Protein AF-A0A382ZEB1-F1 (afdb_monomer)

Organism: NCBI:txid408172

pLDDT: mean 86.03, std 14.83, range [40.69, 98.81]

Radius of gyration: 24.91 Å; Cα contacts (8 Å, |Δi|>4): 292; chains: 1; bounding box: 54×35×82 Å

Nearest PDB structures (foldseek):
  3fcy-assembly1_A  TM=6.065E-01  e=9.336E-04  Thermoanaerobacterium saccharolyticum JW/SL-YS485
  4mj3-assembly1_A  TM=5.831E-01  e=1.189E-03  Mycolicibacterium rhodesiae JS60
  5esr-assembly1_A-2  TM=5.574E-01  e=2.455E-03  Caulobacter vibrioides CB15
  6eic-assembly2_A  TM=8.630E-01  e=8.681E-02  Mycobacterium tuberculosis H37Rv
  7p0y-assembly1_A  TM=8.688E-01  e=1.247E-01  Mycobacterium tuberculosis H37Rv

Solvent-accessible surface area (backbone atoms only — not comparable to full-atom values): 13088 Å² total; per-residue (Å²): 113,72,67,76,52,50,53,59,51,50,54,51,49,52,51,51,55,50,52,49,52,52,48,21,70,74,69,60,37,88,67,29,63,68,52,48,53,55,46,30,59,74,70,66,68,57,80,75,84,61,86,54,73,74,79,72,61,90,48,62,65,74,72,69,62,72,89,51,73,67,49,50,56,54,52,48,50,52,51,42,30,61,38,66,67,36,99,47,68,74,66,54,74,75,68,68,68,80,59,48,74,46,74,65,53,89,58,81,92,54,70,82,55,59,48,63,64,43,31,31,38,36,40,31,71,47,79,78,71,34,31,41,47,30,39,38,40,34,28,66,56,68,71,85,43,80,45,82,45,76,34,62,90,93,32,46,43,72,81,46,40,70,62,54,44,58,42,21,70,67,15,24,29,35,39,38,27,43,45,56,42,32,54,80,21,48,60,37,70,37,80,32,89,98,72,44,78,41,73,44,74,49,66,80,58,36,70,67,63,51,48,104,80,39,43,51,67,32,68,75,53,56,80,80,107

Secondary structure (DSSP, 8-state):
-HHHHHHHHHHHHHHHHHHHHHHHHHH--TTHHHHHHHHHHHHT--------GGGG---HHHHH---SHHHHHHHHHHHHHHHH-SS-HHHHHTTSPPPEEE-S---GGGTT-TTEEEEEEEEEE-GGG-EEEEEEEEESS--S-EEEEEE-TTS-GGGGHHHHHHHHTTT-EEEEEE-TTSTTS---EEEETTTEEEE--SGGGGGGG-BTTB-TTHHHHGGG-

Structure (mmCIF, N/CA/C/O backbone):
data_AF-A0A382ZEB1-F1
#
_entry.id   AF-A0A382ZEB1-F1
#
loop_
_atom_site.group_PDB
_atom_site.id
_atom_site.type_symbol
_atom_site.label_atom_id
_atom_site.label_alt_id
_atom_site.label_comp_id
_atom_site.label_asym_id
_atom_site.label_entity_id
_atom_site.label_seq_id
_atom_site.pdbx_PDB_ins_code
_atom_site.Cartn_x
_atom_site.Cartn_y
_atom_site.Cartn_z
_atom_site.occupancy
_atom_site.B_iso_or_equiv
_atom_site.auth_seq_id
_atom_site.auth_comp_id
_atom_site.auth_asym_id
_atom_site.auth_atom_id
_atom_site.pdbx_PDB_model_num
ATOM 1 N N . VAL A 1 1 ? -4.582 -9.296 -60.865 1.00 56.78 1 VAL A N 1
ATOM 2 C CA . VAL A 1 1 ? -3.114 -9.428 -61.065 1.00 56.78 1 VAL A CA 1
ATOM 3 C C . VAL A 1 1 ? -2.323 -8.882 -59.876 1.00 56.78 1 VAL A C 1
ATOM 5 O O . VAL A 1 1 ? -1.495 -9.613 -59.356 1.00 56.78 1 VAL A O 1
ATOM 8 N N . ARG A 1 2 ? -2.646 -7.684 -59.360 1.00 57.25 2 ARG A N 1
ATOM 9 C CA . ARG A 1 2 ? -1.972 -7.040 -58.212 1.00 57.25 2 ARG A CA 1
ATOM 10 C C . ARG A 1 2 ? -1.806 -7.939 -56.963 1.00 57.25 2 ARG A C 1
ATOM 12 O O . ARG A 1 2 ? -0.691 -8.105 -56.491 1.00 57.25 2 ARG A O 1
ATOM 19 N N . ASN A 1 3 ? -2.852 -8.645 -56.516 1.00 60.66 3 ASN A N 1
ATOM 20 C CA . ASN A 1 3 ? -2.759 -9.537 -55.340 1.00 60.66 3 ASN A CA 1
ATOM 21 C C . ASN A 1 3 ? -1.970 -10.842 -55.576 1.00 60.66 3 ASN A C 1
ATOM 23 O O . ASN A 1 3 ? -1.493 -11.432 -54.614 1.00 60.66 3 ASN A O 1
ATOM 27 N N . ARG A 1 4 ? -1.800 -11.295 -56.832 1.00 64.12 4 ARG A N 1
ATOM 28 C CA . ARG A 1 4 ? -1.041 -12.528 -57.139 1.00 64.12 4 ARG A CA 1
ATOM 29 C C . ARG A 1 4 ? 0.474 -12.351 -56.988 1.00 64.12 4 ARG A C 1
ATOM 31 O O . ARG A 1 4 ? 1.170 -13.347 -56.877 1.00 64.12 4 ARG A O 1
ATOM 38 N N . VAL A 1 5 ? 0.962 -11.108 -56.977 1.00 71.94 5 VAL A N 1
ATOM 39 C CA . VAL A 1 5 ? 2.386 -10.773 -56.796 1.00 71.94 5 VAL A CA 1
ATOM 40 C C . VAL A 1 5 ? 2.646 -10.217 -55.394 1.00 71.94 5 VAL A C 1
ATOM 42 O O . VAL A 1 5 ? 3.645 -10.576 -54.781 1.00 71.94 5 VAL A O 1
ATOM 45 N N . LEU A 1 6 ? 1.712 -9.423 -54.851 1.00 76.81 6 LEU A N 1
ATOM 46 C CA . LEU A 1 6 ? 1.852 -8.803 -53.529 1.00 76.81 6 LEU A CA 1
ATOM 47 C C . LEU A 1 6 ? 1.915 -9.812 -52.374 1.00 76.81 6 LEU A C 1
ATOM 49 O O . LEU A 1 6 ? 2.698 -9.632 -51.444 1.00 76.81 6 LEU A O 1
ATOM 53 N N . ILE A 1 7 ? 1.106 -10.876 -52.428 1.00 81.50 7 ILE A N 1
ATOM 54 C CA . ILE A 1 7 ? 1.072 -11.889 -51.365 1.00 81.50 7 ILE A CA 1
ATOM 55 C C . ILE A 1 7 ? 2.404 -12.665 -51.305 1.00 81.50 7 ILE A C 1
ATOM 57 O O . ILE A 1 7 ? 3.007 -12.697 -50.234 1.00 81.50 7 ILE A O 1
ATOM 61 N N . PRO A 1 8 ? 2.939 -13.209 -52.420 1.00 85.75 8 PRO A N 1
ATOM 62 C CA . PRO A 1 8 ? 4.266 -13.828 -52.421 1.00 85.75 8 PRO A CA 1
ATOM 63 C C . PRO A 1 8 ? 5.389 -12.889 -51.970 1.00 85.75 8 PRO A C 1
ATOM 65 O O . PRO A 1 8 ? 6.261 -13.312 -51.216 1.00 85.75 8 PRO A O 1
ATOM 68 N N . SER A 1 9 ? 5.367 -11.616 -52.386 1.00 87.62 9 SER A N 1
ATOM 69 C CA . SER A 1 9 ? 6.395 -10.654 -51.972 1.00 87.62 9 SER A CA 1
ATOM 70 C C . SER A 1 9 ? 6.347 -10.343 -50.476 1.00 87.62 9 SER A C 1
ATOM 72 O O . SER A 1 9 ? 7.395 -10.191 -49.856 1.00 87.62 9 SER A O 1
ATOM 74 N N . LEU A 1 10 ? 5.151 -10.295 -49.878 1.00 90.88 10 LEU A N 1
ATOM 75 C CA . LEU A 1 10 ? 4.997 -10.095 -48.437 1.00 90.88 10 LEU A CA 1
ATOM 76 C C . LEU A 1 10 ? 5.510 -11.310 -47.653 1.00 90.88 10 LEU A C 1
ATOM 78 O O . LEU A 1 10 ? 6.224 -11.144 -46.669 1.00 90.88 10 LEU A O 1
ATOM 82 N N . ILE A 1 11 ? 5.204 -12.524 -48.120 1.00 91.19 11 ILE A N 1
ATOM 83 C CA . ILE A 1 11 ? 5.706 -13.767 -47.515 1.00 91.19 11 ILE A CA 1
ATOM 84 C C . ILE A 1 11 ? 7.238 -13.816 -47.582 1.00 91.19 11 ILE A C 1
ATOM 86 O O . ILE A 1 11 ? 7.885 -14.130 -46.586 1.00 91.19 11 ILE A O 1
ATOM 90 N N . ALA A 1 12 ? 7.825 -13.458 -48.728 1.00 93.94 12 ALA A N 1
ATOM 91 C CA . ALA A 1 12 ? 9.276 -13.395 -48.884 1.00 93.94 12 ALA A CA 1
ATOM 92 C C . ALA A 1 12 ? 9.912 -12.356 -47.946 1.00 93.94 12 ALA A C 1
ATOM 94 O O . ALA A 1 12 ? 10.931 -12.642 -47.322 1.00 93.94 12 ALA A O 1
ATOM 95 N N . LEU A 1 13 ? 9.294 -11.180 -47.789 1.00 94.56 13 LEU A N 1
ATOM 96 C CA . LEU A 1 13 ? 9.764 -10.150 -46.862 1.00 94.56 13 LEU A CA 1
ATOM 97 C C . LEU A 1 13 ? 9.738 -10.638 -45.407 1.00 94.56 13 LEU A C 1
ATOM 99 O O . LEU A 1 13 ? 10.726 -10.473 -44.697 1.00 94.56 13 LEU A O 1
ATOM 103 N N . ILE A 1 14 ? 8.648 -11.283 -44.978 1.00 94.44 14 ILE A N 1
ATOM 104 C CA . ILE A 1 14 ? 8.535 -11.862 -43.630 1.00 94.44 14 ILE A CA 1
ATOM 105 C C . ILE A 1 14 ? 9.624 -12.918 -43.409 1.00 94.44 14 ILE A C 1
ATOM 107 O O . ILE A 1 14 ? 10.273 -12.910 -42.366 1.00 94.44 14 ILE A O 1
ATOM 111 N N . ALA A 1 15 ? 9.873 -13.787 -44.395 1.00 95.25 15 ALA A N 1
ATOM 112 C CA . ALA A 1 15 ? 10.924 -14.798 -44.307 1.00 95.25 15 ALA A CA 1
ATOM 113 C C . ALA A 1 15 ? 12.322 -14.169 -44.171 1.00 95.25 15 ALA A C 1
ATOM 115 O O . ALA A 1 15 ? 13.117 -14.624 -43.352 1.00 95.25 15 ALA A O 1
ATOM 116 N N . ILE A 1 16 ? 12.610 -13.099 -44.919 1.00 95.44 16 ILE A N 1
ATOM 117 C CA . ILE A 1 16 ? 13.884 -12.370 -44.829 1.00 95.44 16 ILE A CA 1
ATOM 118 C C . ILE A 1 16 ? 14.050 -11.736 -43.445 1.00 95.44 16 ILE A C 1
ATOM 120 O O . ILE A 1 16 ? 15.100 -11.902 -42.830 1.00 95.44 16 ILE A O 1
ATOM 124 N N . VAL A 1 17 ? 13.021 -11.052 -42.934 1.00 94.38 17 VAL A N 1
ATOM 125 C CA . VAL A 1 17 ? 13.053 -10.433 -41.597 1.00 94.38 17 VAL A CA 1
ATOM 126 C C . VAL A 1 17 ? 13.234 -11.493 -40.507 1.00 94.38 17 VAL A C 1
ATOM 128 O O . VAL A 1 17 ? 14.032 -11.299 -39.594 1.00 94.38 17 VAL A O 1
ATOM 131 N N . PHE A 1 18 ? 12.556 -12.637 -40.624 1.00 95.06 18 PHE A N 1
ATOM 132 C CA . PHE A 1 18 ? 12.684 -13.747 -39.679 1.00 95.06 18 PHE A CA 1
ATOM 133 C C . PHE A 1 18 ? 14.095 -14.354 -39.679 1.00 95.06 18 PHE A C 1
ATOM 135 O O . PHE A 1 18 ? 14.698 -14.516 -38.618 1.00 95.06 18 PHE A O 1
ATOM 142 N N . ILE A 1 19 ? 14.653 -14.643 -40.861 1.00 95.56 19 ILE A N 1
ATOM 143 C CA . ILE A 1 19 ? 16.025 -15.157 -40.996 1.00 95.56 19 ILE A CA 1
ATOM 144 C C . ILE A 1 19 ? 17.027 -14.135 -40.453 1.00 95.56 19 ILE A C 1
ATOM 146 O O . ILE A 1 19 ? 17.951 -14.508 -39.734 1.00 95.56 19 ILE A O 1
ATOM 150 N N . TYR A 1 20 ? 16.832 -12.849 -40.747 1.00 93.69 20 TYR A N 1
ATOM 151 C CA . TYR A 1 20 ? 17.673 -11.787 -40.209 1.00 93.69 20 TYR A CA 1
ATOM 152 C C . TYR A 1 20 ? 17.613 -11.738 -38.677 1.00 93.69 20 TYR A C 1
ATOM 154 O O . TYR A 1 20 ? 18.660 -11.685 -38.040 1.00 93.69 20 TYR A O 1
ATOM 162 N N . GLY A 1 21 ? 16.426 -11.865 -38.076 1.00 91.94 21 GLY A N 1
ATOM 163 C CA . GLY A 1 21 ? 16.267 -11.967 -36.622 1.00 91.94 21 GLY A CA 1
ATOM 164 C C . GLY A 1 21 ? 17.023 -13.154 -36.009 1.00 91.94 21 GLY A C 1
ATOM 165 O O . GLY A 1 21 ? 17.704 -12.990 -34.997 1.00 91.94 21 GLY A O 1
ATOM 166 N N . LEU A 1 22 ? 16.984 -14.330 -36.651 1.00 92.44 22 LEU A N 1
ATOM 167 C CA . LEU A 1 22 ? 17.771 -15.496 -36.223 1.00 92.44 22 LEU A CA 1
ATOM 168 C C . LEU A 1 22 ? 19.280 -15.228 -36.292 1.00 92.44 22 LEU A C 1
ATOM 170 O O . LEU A 1 22 ? 20.006 -15.553 -35.353 1.00 92.44 22 LEU A O 1
ATOM 174 N N . LEU A 1 23 ? 19.757 -14.617 -37.380 1.00 94.38 23 LEU A N 1
ATOM 175 C CA . LEU A 1 23 ? 21.171 -14.269 -37.540 1.00 94.38 23 LEU A CA 1
ATOM 176 C C . LEU A 1 23 ? 21.625 -13.240 -36.496 1.00 94.38 23 LEU A C 1
ATOM 178 O O . LEU A 1 23 ? 22.699 -13.401 -35.922 1.00 94.38 23 LEU A O 1
ATOM 182 N N . VAL A 1 24 ? 20.801 -12.226 -36.213 1.00 93.19 24 VAL A N 1
ATOM 183 C CA . VAL A 1 24 ? 21.038 -11.237 -35.149 1.00 93.19 24 VAL A CA 1
ATOM 184 C C . VAL A 1 24 ? 21.210 -11.930 -33.797 1.00 93.19 24 VAL A C 1
ATOM 186 O O . VAL A 1 24 ? 22.189 -11.657 -33.108 1.00 93.19 24 VAL A O 1
ATOM 189 N N . GLY A 1 25 ? 20.326 -12.871 -33.447 1.00 88.50 25 GLY A N 1
ATOM 190 C CA . GLY A 1 25 ? 20.411 -13.624 -32.191 1.00 88.50 25 GLY A CA 1
ATOM 191 C C . GLY A 1 25 ? 21.635 -14.543 -32.088 1.00 88.50 25 GLY A C 1
ATOM 192 O O . GLY A 1 25 ? 22.279 -14.588 -31.044 1.00 88.50 25 GLY A O 1
ATOM 193 N N . VAL A 1 26 ? 21.984 -15.258 -33.165 1.00 92.88 26 VAL A N 1
ATOM 194 C CA . VAL A 1 26 ? 23.107 -16.219 -33.175 1.00 92.88 26 VAL A CA 1
ATOM 195 C C . VAL A 1 26 ? 24.464 -15.518 -33.202 1.00 92.88 26 VAL A C 1
ATOM 197 O O . VAL A 1 26 ? 25.373 -15.902 -32.468 1.00 92.88 26 VAL A O 1
ATOM 200 N N . TYR A 1 27 ? 24.617 -14.506 -34.056 1.00 94.06 27 TYR A N 1
ATOM 201 C CA . TYR A 1 27 ? 25.907 -13.855 -34.304 1.00 94.06 27 TYR A CA 1
ATOM 202 C C . TYR A 1 27 ? 26.112 -12.569 -33.506 1.00 94.06 27 TYR A C 1
ATOM 204 O O . TYR A 1 27 ? 27.176 -11.963 -33.616 1.00 94.06 27 TYR A O 1
ATOM 212 N N . LYS A 1 28 ? 25.116 -12.145 -32.721 1.00 90.88 28 LYS A N 1
ATOM 213 C CA . LYS A 1 28 ? 25.158 -10.913 -31.922 1.00 90.88 28 LYS A CA 1
ATOM 214 C C . LYS A 1 28 ? 25.507 -9.661 -32.741 1.00 90.88 28 LYS A C 1
ATOM 216 O O . LYS A 1 28 ? 26.205 -8.763 -32.282 1.00 90.88 28 LYS A O 1
ATOM 221 N N . ILE A 1 29 ? 25.035 -9.606 -33.985 1.00 90.31 29 ILE A N 1
ATOM 222 C CA . ILE A 1 29 ? 25.239 -8.473 -34.902 1.00 90.31 29 ILE A CA 1
ATOM 223 C C . ILE A 1 29 ? 24.165 -7.400 -34.685 1.00 90.31 29 ILE A C 1
ATOM 225 O O . ILE A 1 29 ? 23.107 -7.701 -34.143 1.00 90.31 29 ILE A O 1
ATOM 229 N N . PHE A 1 30 ? 24.402 -6.149 -35.103 1.00 87.56 30 PHE A N 1
ATOM 230 C CA . PHE A 1 30 ? 23.415 -5.064 -34.956 1.00 87.56 30 PHE A CA 1
ATOM 231 C C . PHE A 1 30 ? 22.021 -5.497 -35.461 1.00 87.56 30 PHE A C 1
ATOM 233 O O . PHE A 1 30 ? 21.954 -6.046 -36.564 1.00 87.56 30 PHE A O 1
ATOM 240 N N . PRO A 1 31 ? 20.924 -5.242 -34.716 1.00 87.75 31 PRO A N 1
ATOM 241 C CA . PRO A 1 31 ? 20.828 -4.494 -33.454 1.00 87.75 31 PRO A CA 1
ATOM 242 C C . PRO A 1 31 ? 20.792 -5.384 -32.187 1.00 87.75 31 PRO A C 1
ATOM 244 O O . PRO A 1 31 ? 20.051 -5.081 -31.258 1.00 87.75 31 PRO A O 1
ATOM 247 N N . TYR A 1 32 ? 21.563 -6.479 -32.119 1.00 88.81 32 TYR A N 1
ATOM 248 C CA . TYR A 1 32 ? 21.566 -7.389 -30.959 1.00 88.81 32 TYR A CA 1
ATOM 249 C C . TYR A 1 32 ? 21.825 -6.670 -29.632 1.00 88.81 32 TYR A C 1
ATOM 251 O O . TYR A 1 32 ? 21.028 -6.810 -28.718 1.00 88.81 32 TYR A O 1
ATOM 259 N N . GLU A 1 33 ? 22.900 -5.883 -29.536 1.00 81.38 33 GLU A N 1
ATOM 260 C CA . GLU A 1 33 ? 23.283 -5.181 -28.299 1.00 81.38 33 GLU A CA 1
ATOM 261 C C . GLU A 1 33 ? 22.158 -4.303 -27.718 1.00 81.38 33 GLU A C 1
ATOM 263 O O . GLU A 1 33 ? 21.761 -4.544 -26.579 1.00 81.38 33 GLU A O 1
ATOM 268 N N . PRO A 1 34 ? 21.563 -3.344 -28.461 1.00 78.44 34 PRO A N 1
ATOM 269 C CA . PRO A 1 34 ? 20.462 -2.549 -27.918 1.00 78.44 34 PRO A CA 1
ATOM 270 C C . PRO A 1 34 ? 19.228 -3.394 -27.567 1.00 78.44 34 PRO A C 1
ATOM 272 O O . PRO A 1 34 ? 18.592 -3.124 -26.554 1.00 78.44 34 PRO A O 1
ATOM 275 N N . LEU A 1 35 ? 18.908 -4.445 -28.337 1.00 82.00 35 LEU A N 1
ATOM 276 C CA . LEU A 1 35 ? 17.789 -5.343 -28.015 1.00 82.00 35 LEU A CA 1
ATOM 277 C C . LEU A 1 35 ? 18.046 -6.170 -26.749 1.00 82.00 35 LEU A C 1
ATOM 279 O O . LEU A 1 35 ? 17.139 -6.340 -25.938 1.00 82.00 35 LEU A O 1
ATOM 283 N N . ASN A 1 36 ? 19.266 -6.679 -26.578 1.00 80.56 36 ASN A N 1
ATOM 284 C CA . ASN A 1 36 ? 19.661 -7.472 -25.421 1.00 80.56 36 ASN A CA 1
ATOM 285 C C . ASN A 1 36 ? 19.673 -6.608 -24.156 1.00 80.56 36 ASN A C 1
ATOM 287 O O . ASN A 1 36 ? 19.122 -7.022 -23.148 1.00 80.56 36 ASN A O 1
ATOM 291 N N . LEU A 1 37 ? 20.193 -5.378 -24.230 1.00 74.31 37 LEU A N 1
ATOM 292 C CA . LEU A 1 37 ? 20.143 -4.418 -23.123 1.00 74.31 37 LEU A CA 1
ATOM 293 C C . LEU A 1 37 ? 18.702 -4.095 -22.709 1.00 74.31 37 LEU A C 1
ATOM 295 O O . LEU A 1 37 ? 18.377 -4.147 -21.525 1.00 74.31 37 LEU A O 1
ATOM 299 N N . SER A 1 38 ? 17.813 -3.818 -23.669 1.00 77.06 38 SER A N 1
ATOM 300 C CA . SER A 1 38 ? 16.389 -3.622 -23.373 1.00 77.06 38 SER A CA 1
ATOM 301 C C . SER A 1 38 ? 15.761 -4.865 -22.737 1.00 77.06 38 SER A C 1
ATOM 303 O O . SER A 1 38 ? 14.953 -4.744 -21.819 1.00 77.06 38 SER A O 1
ATOM 305 N N . PHE A 1 39 ? 16.134 -6.061 -23.194 1.00 76.75 39 PHE A N 1
ATOM 306 C CA . PHE A 1 39 ? 15.615 -7.321 -22.669 1.00 76.75 39 PHE A CA 1
ATOM 307 C C . PHE A 1 39 ? 16.111 -7.625 -21.250 1.00 76.75 39 PHE A C 1
ATOM 309 O O . PHE A 1 39 ? 15.311 -8.036 -20.411 1.00 76.75 39 PHE A O 1
ATOM 316 N N . ASP A 1 40 ? 17.383 -7.364 -20.953 1.00 72.31 40 ASP A N 1
ATOM 317 C CA . ASP A 1 40 ? 17.973 -7.538 -19.623 1.00 72.31 40 ASP A CA 1
ATOM 318 C C . ASP A 1 40 ? 17.338 -6.572 -18.611 1.00 72.31 40 ASP A C 1
ATOM 320 O O . ASP A 1 40 ? 17.010 -6.969 -17.492 1.00 72.31 40 ASP A O 1
ATOM 324 N N . VAL A 1 41 ? 17.064 -5.329 -19.023 1.00 68.62 41 VAL A N 1
ATOM 325 C CA . VAL A 1 41 ? 16.316 -4.340 -18.224 1.00 68.62 41 VAL A CA 1
ATOM 326 C C . VAL A 1 41 ? 14.880 -4.810 -17.952 1.00 68.62 41 VAL A C 1
ATOM 328 O O . VAL A 1 41 ? 14.393 -4.735 -16.820 1.00 68.62 41 VAL A O 1
ATOM 331 N N . ILE A 1 42 ? 14.202 -5.361 -18.965 1.00 69.38 42 ILE A N 1
ATOM 332 C CA . ILE A 1 42 ? 12.847 -5.916 -18.819 1.00 69.38 42 ILE A CA 1
ATOM 333 C C . ILE A 1 42 ? 12.843 -7.144 -17.907 1.00 69.38 42 ILE A C 1
ATOM 335 O O . ILE A 1 42 ? 11.906 -7.310 -17.128 1.00 69.38 42 ILE A O 1
ATOM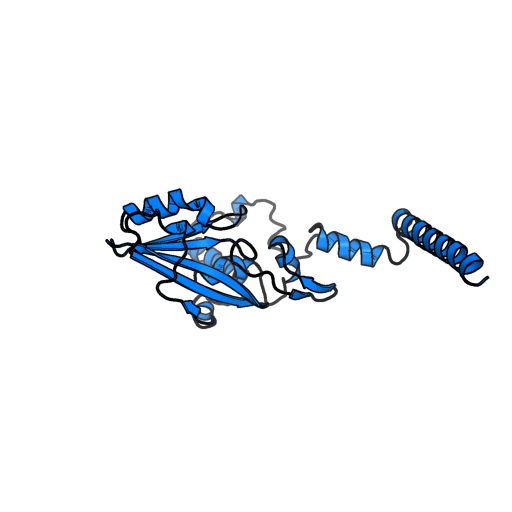 339 N N . LYS A 1 43 ? 13.875 -7.987 -17.960 1.00 68.06 43 LYS A N 1
ATOM 340 C CA . LYS A 1 43 ? 14.010 -9.176 -17.111 1.00 68.06 43 LYS A CA 1
ATOM 341 C C . LYS A 1 43 ? 14.526 -8.891 -15.705 1.00 68.06 43 LYS A C 1
ATOM 343 O O . LYS A 1 43 ? 14.328 -9.720 -14.824 1.00 68.06 43 LYS A O 1
ATOM 348 N N . GLY A 1 44 ? 15.136 -7.730 -15.474 1.00 57.38 44 GLY A N 1
ATOM 349 C CA . GLY A 1 44 ? 15.789 -7.416 -14.202 1.00 57.38 44 GLY A CA 1
ATOM 350 C C . GLY A 1 44 ? 17.145 -8.091 -14.037 1.00 57.38 44 GLY A C 1
ATOM 351 O O . GLY A 1 44 ? 17.613 -8.239 -12.915 1.00 57.38 44 GLY A O 1
ATOM 352 N N . GLU A 1 45 ? 17.762 -8.521 -15.139 1.00 55.12 45 GLU A N 1
ATOM 353 C CA . GLU A 1 45 ? 19.072 -9.179 -15.150 1.00 55.12 45 GLU A CA 1
ATOM 354 C C . GLU A 1 45 ? 20.228 -8.169 -15.268 1.00 55.12 45 GLU A C 1
ATOM 356 O O . GLU A 1 45 ? 21.392 -8.567 -15.250 1.00 55.12 45 GLU A O 1
ATOM 361 N N . THR A 1 46 ? 19.960 -6.856 -15.347 1.00 49.38 46 THR A N 1
ATOM 362 C CA . THR A 1 46 ? 21.041 -5.863 -15.343 1.00 49.38 46 THR A CA 1
ATOM 363 C C . THR A 1 46 ? 21.766 -5.870 -13.997 1.00 49.38 46 THR A C 1
ATOM 365 O O . THR A 1 46 ? 21.138 -5.559 -12.979 1.00 49.38 46 THR A O 1
ATOM 368 N N . PRO A 1 47 ? 23.089 -6.128 -13.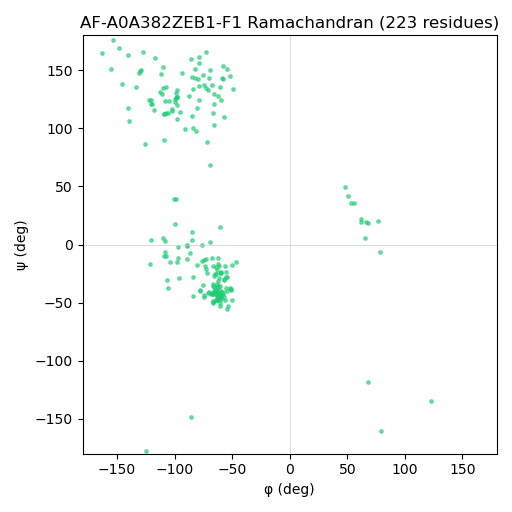963 1.00 40.69 47 PRO A N 1
ATOM 369 C CA . PRO A 1 47 ? 23.886 -5.769 -12.810 1.00 40.69 47 PRO A CA 1
ATOM 370 C C . PRO A 1 47 ? 23.865 -4.248 -12.779 1.00 40.69 47 PRO A C 1
ATOM 372 O O . PRO A 1 47 ? 24.500 -3.584 -13.598 1.00 40.69 47 PRO A O 1
ATOM 375 N N . ILE A 1 48 ? 23.063 -3.687 -11.883 1.00 44.47 48 ILE A N 1
ATOM 376 C CA . ILE A 1 48 ? 23.089 -2.259 -11.626 1.00 44.47 48 ILE A CA 1
ATOM 377 C C . ILE A 1 48 ? 24.540 -1.974 -11.229 1.00 44.47 48 ILE A C 1
ATOM 379 O O . ILE A 1 48 ? 24.988 -2.415 -10.169 1.00 44.47 48 ILE A O 1
ATOM 383 N N . GLN A 1 49 ? 25.306 -1.282 -12.081 1.00 40.97 49 GLN A N 1
ATOM 384 C CA . GLN A 1 49 ? 26.528 -0.610 -11.645 1.00 40.97 49 GLN A CA 1
ATOM 385 C C . GLN A 1 49 ? 26.095 0.553 -10.755 1.00 40.97 49 GLN A C 1
ATOM 387 O O . GLN A 1 49 ? 26.211 1.727 -11.094 1.00 40.97 49 GLN A O 1
ATOM 392 N N . ASN A 1 50 ? 25.558 0.209 -9.592 1.00 40.75 50 ASN A N 1
ATOM 393 C CA . ASN A 1 50 ? 25.517 1.115 -8.483 1.00 40.75 50 ASN A CA 1
ATOM 394 C C . ASN A 1 50 ? 26.978 1.300 -8.090 1.00 40.75 50 ASN A C 1
ATOM 396 O O . ASN A 1 50 ? 27.606 0.390 -7.555 1.00 40.75 50 ASN A O 1
ATOM 400 N N . ASN A 1 51 ? 27.502 2.508 -8.287 1.00 40.97 51 ASN A N 1
ATOM 401 C CA . ASN A 1 51 ? 28.719 2.988 -7.623 1.00 40.97 51 ASN A CA 1
ATOM 402 C C . ASN A 1 51 ? 28.571 3.027 -6.082 1.00 40.97 51 ASN A C 1
ATOM 404 O O . ASN A 1 51 ? 29.387 3.634 -5.391 1.00 40.97 51 ASN A O 1
ATOM 408 N N . ASN A 1 52 ? 27.555 2.364 -5.521 1.00 44.00 52 ASN A N 1
ATOM 409 C CA . ASN A 1 52 ? 27.436 2.084 -4.108 1.00 44.00 52 ASN A CA 1
ATOM 410 C C . ASN A 1 52 ? 28.476 1.021 -3.760 1.00 44.00 52 ASN A C 1
ATOM 412 O O . ASN A 1 52 ? 28.206 -0.178 -3.729 1.00 44.00 52 ASN A O 1
ATOM 416 N N . GLN A 1 53 ? 29.669 1.506 -3.428 1.00 44.44 53 GLN A N 1
ATOM 417 C CA . GLN A 1 53 ? 30.749 0.772 -2.767 1.00 44.44 53 GLN A CA 1
ATOM 418 C C . GLN A 1 53 ? 30.267 -0.054 -1.547 1.00 44.44 53 GLN A C 1
ATOM 420 O O . GLN A 1 53 ? 30.968 -0.958 -1.102 1.00 44.44 53 GLN A O 1
ATOM 425 N N . PHE A 1 54 ? 29.056 0.224 -1.043 1.00 46.09 54 PHE A N 1
ATOM 426 C CA . PHE A 1 54 ? 28.333 -0.529 -0.018 1.00 46.09 54 PHE A CA 1
ATOM 427 C C . PHE A 1 54 ? 28.097 -2.012 -0.350 1.00 46.09 54 PHE A C 1
ATOM 429 O O . PHE A 1 54 ? 28.082 -2.826 0.567 1.00 46.09 54 PHE A O 1
ATOM 436 N N . ILE A 1 55 ? 27.964 -2.402 -1.625 1.00 48.16 55 ILE A N 1
ATOM 437 C CA . ILE A 1 55 ? 27.688 -3.803 -2.014 1.00 48.16 55 ILE A CA 1
ATOM 438 C C . ILE A 1 55 ? 28.968 -4.515 -2.487 1.00 48.16 55 ILE A C 1
ATOM 440 O O . ILE A 1 55 ? 28.978 -5.261 -3.459 1.00 48.16 55 ILE A O 1
ATOM 444 N N . ILE A 1 56 ? 30.098 -4.256 -1.828 1.00 49.97 56 ILE A N 1
ATOM 445 C CA . ILE A 1 56 ? 31.287 -5.131 -1.902 1.00 49.97 56 ILE A CA 1
ATOM 446 C C . ILE A 1 56 ? 31.469 -5.884 -0.569 1.00 49.97 56 ILE A C 1
ATOM 448 O O . ILE A 1 56 ? 32.285 -6.798 -0.446 1.00 49.97 56 ILE A O 1
ATOM 452 N N . GLN A 1 57 ? 30.665 -5.549 0.444 1.00 51.91 57 GLN A N 1
ATOM 453 C CA . GLN A 1 57 ? 30.627 -6.265 1.710 1.00 51.91 57 GLN A CA 1
ATOM 454 C C . GLN A 1 57 ? 29.747 -7.514 1.556 1.00 51.91 57 GLN A C 1
ATOM 456 O O . GLN A 1 57 ? 28.526 -7.455 1.648 1.00 51.91 57 GLN A O 1
ATOM 461 N N . ASN A 1 58 ? 30.380 -8.666 1.327 1.00 60.16 58 ASN A N 1
ATOM 462 C CA . ASN A 1 58 ? 29.708 -9.973 1.230 1.00 60.16 58 ASN A CA 1
ATOM 463 C C . ASN A 1 58 ? 29.138 -10.477 2.573 1.00 60.16 58 ASN A C 1
ATOM 465 O O . ASN A 1 58 ? 28.632 -11.594 2.645 1.00 60.16 58 ASN A O 1
ATOM 469 N N . ASP A 1 59 ? 29.257 -9.686 3.638 1.00 74.69 59 ASP A N 1
ATOM 470 C CA . ASP A 1 59 ? 28.795 -10.025 4.977 1.00 74.69 59 ASP A CA 1
ATOM 471 C C . ASP A 1 59 ? 27.577 -9.168 5.337 1.00 74.69 59 ASP A C 1
ATOM 473 O O . ASP A 1 59 ? 27.699 -8.065 5.882 1.00 74.69 59 ASP A O 1
ATOM 477 N N . LEU A 1 60 ? 26.394 -9.692 5.006 1.00 75.00 60 LEU A N 1
ATOM 478 C CA . LEU A 1 60 ? 25.108 -9.079 5.335 1.00 75.00 60 LEU A CA 1
ATOM 479 C C . LEU A 1 60 ? 24.979 -8.815 6.840 1.00 75.00 60 LEU A C 1
ATOM 481 O O . LEU A 1 60 ? 24.456 -7.766 7.218 1.00 75.00 60 LEU A O 1
ATOM 485 N N . ASP A 1 61 ? 25.493 -9.715 7.686 1.00 80.88 61 ASP A N 1
ATOM 486 C CA . ASP A 1 61 ? 25.405 -9.575 9.139 1.00 80.88 61 ASP A CA 1
ATOM 487 C C . ASP A 1 61 ? 26.151 -8.321 9.587 1.00 80.88 61 ASP A C 1
ATOM 489 O O . ASP A 1 61 ? 25.619 -7.540 10.375 1.00 80.88 61 ASP A O 1
ATOM 493 N N . SER A 1 62 ? 27.337 -8.060 9.029 1.00 78.50 62 SER A N 1
ATOM 494 C CA . SER A 1 62 ? 28.075 -6.824 9.318 1.00 78.50 62 SER A CA 1
ATOM 495 C C . SER A 1 62 ? 27.304 -5.557 8.918 1.00 78.50 62 SER A C 1
ATOM 497 O O . SER A 1 62 ? 27.355 -4.559 9.638 1.00 78.50 62 SER A O 1
ATOM 499 N N . LEU A 1 63 ? 26.541 -5.605 7.819 1.00 74.56 63 LEU A N 1
ATOM 500 C CA . LEU A 1 63 ? 25.783 -4.468 7.290 1.00 74.56 63 LEU A CA 1
ATOM 501 C C . LEU A 1 63 ? 24.514 -4.168 8.098 1.00 74.56 63 LEU A C 1
ATOM 503 O O . LEU A 1 63 ? 24.149 -3.001 8.255 1.00 74.56 63 LEU A O 1
ATOM 507 N N . ILE A 1 64 ? 23.835 -5.184 8.638 1.00 83.56 64 ILE A N 1
ATOM 508 C CA . ILE A 1 64 ? 22.560 -5.003 9.360 1.00 83.56 64 ILE A CA 1
ATOM 509 C C . ILE A 1 64 ? 22.713 -4.949 10.882 1.00 83.56 64 ILE A C 1
ATOM 511 O O . ILE A 1 64 ? 21.796 -4.498 11.568 1.00 83.56 64 ILE A O 1
ATOM 515 N N . LYS A 1 65 ? 23.863 -5.362 11.427 1.00 88.19 65 LYS A N 1
ATOM 516 C CA . LYS A 1 65 ? 24.090 -5.410 12.876 1.00 88.19 65 LYS A CA 1
ATOM 517 C C . LYS A 1 65 ? 23.976 -4.033 13.528 1.00 88.19 65 LYS A C 1
ATOM 519 O O . LYS A 1 65 ? 24.533 -3.053 13.037 1.00 88.19 65 LYS A O 1
ATOM 524 N N . ILE A 1 66 ? 23.274 -3.996 14.658 1.00 90.75 66 ILE A N 1
ATOM 525 C CA . ILE A 1 66 ? 23.134 -2.841 15.550 1.00 90.75 66 ILE A CA 1
ATOM 526 C C . ILE A 1 66 ? 23.930 -3.167 16.814 1.00 90.75 66 ILE A C 1
ATOM 528 O O . ILE A 1 66 ? 23.581 -4.096 17.542 1.00 90.75 66 ILE A O 1
ATOM 532 N N . ASN A 1 67 ? 2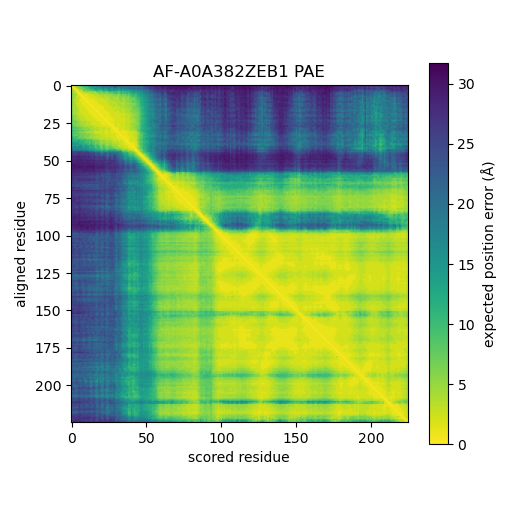5.022 -2.447 17.059 1.00 91.25 67 ASN A N 1
ATOM 533 C CA . ASN A 1 67 ? 25.886 -2.660 18.221 1.00 91.25 67 ASN A CA 1
ATOM 534 C C . ASN A 1 67 ? 25.546 -1.705 19.369 1.00 91.25 67 ASN A C 1
ATOM 536 O O . ASN A 1 67 ? 25.788 -2.032 20.529 1.00 91.25 67 ASN A O 1
ATOM 540 N N . ASN A 1 68 ? 25.023 -0.520 19.053 1.00 91.31 68 ASN A N 1
ATOM 541 C CA . ASN A 1 68 ? 24.697 0.524 20.020 1.00 91.31 68 ASN A CA 1
ATOM 542 C C . ASN A 1 68 ? 23.568 1.438 19.496 1.00 91.31 68 ASN A C 1
ATOM 544 O O . ASN A 1 68 ? 23.098 1.277 18.372 1.00 91.31 68 ASN A O 1
ATOM 548 N N . GLU A 1 69 ? 23.128 2.387 20.322 1.00 91.31 69 GLU A N 1
ATOM 549 C CA . GLU A 1 69 ? 22.040 3.322 19.998 1.00 91.31 69 GLU A CA 1
ATOM 550 C C . GLU A 1 69 ? 22.370 4.249 18.814 1.00 91.31 69 GLU A C 1
ATOM 552 O O . GLU A 1 69 ? 21.510 4.481 17.972 1.00 91.31 69 GLU A O 1
ATOM 557 N N . SER A 1 70 ? 23.623 4.695 18.674 1.00 89.81 70 SER A N 1
ATOM 558 C CA . SER A 1 70 ? 24.050 5.532 17.542 1.00 89.81 70 SER A CA 1
ATOM 559 C C . SER A 1 70 ? 23.926 4.797 16.204 1.00 89.81 70 SER A C 1
ATOM 561 O O . SER A 1 70 ? 23.581 5.422 15.202 1.00 89.81 70 SER A O 1
ATOM 563 N N . ASP A 1 71 ? 24.153 3.477 16.180 1.00 90.50 71 ASP A N 1
ATOM 564 C CA . ASP A 1 71 ? 23.976 2.662 14.969 1.00 90.50 71 ASP A CA 1
ATOM 565 C C . ASP A 1 71 ? 22.508 2.675 14.496 1.00 90.50 71 ASP A C 1
ATOM 567 O O . ASP A 1 71 ? 22.240 2.569 13.298 1.00 90.50 71 ASP A O 1
ATOM 571 N N . VAL A 1 72 ? 21.542 2.793 15.421 1.00 90.62 72 VAL A N 1
ATOM 572 C CA . VAL A 1 72 ? 20.109 2.876 15.088 1.00 90.62 72 VAL A CA 1
ATOM 573 C C . VAL A 1 72 ? 19.820 4.170 14.340 1.00 90.62 72 VAL A C 1
ATOM 575 O O . VAL A 1 72 ? 19.183 4.134 13.286 1.00 90.62 72 VAL A O 1
ATOM 578 N N . ASP A 1 73 ? 20.302 5.297 14.859 1.00 88.00 73 ASP A N 1
ATOM 579 C CA . ASP A 1 73 ? 20.081 6.609 14.252 1.00 88.00 73 ASP A CA 1
ATOM 580 C C . ASP A 1 73 ? 20.771 6.730 12.890 1.00 88.00 73 ASP A C 1
ATOM 582 O O . ASP A 1 73 ? 20.161 7.207 11.931 1.00 88.00 73 ASP A O 1
ATOM 586 N N . GLU A 1 74 ? 22.004 6.233 12.766 1.00 86.56 74 GLU A N 1
ATOM 587 C CA . GLU A 1 74 ? 22.739 6.215 11.499 1.00 86.56 74 GLU A CA 1
ATOM 588 C C . GLU A 1 74 ? 21.999 5.395 10.433 1.00 86.56 74 GLU A C 1
ATOM 590 O O . GLU A 1 74 ? 21.685 5.903 9.354 1.00 86.56 74 GLU A O 1
ATOM 595 N N . LYS A 1 75 ? 21.638 4.142 10.743 1.00 88.00 75 LYS A N 1
ATOM 596 C CA . LYS A 1 75 ? 20.918 3.275 9.796 1.00 88.00 75 LYS A CA 1
ATOM 597 C C . LYS A 1 75 ? 19.546 3.837 9.443 1.00 88.00 75 LYS A C 1
ATOM 599 O O . LYS A 1 75 ? 19.131 3.755 8.289 1.00 88.00 75 LYS A O 1
ATOM 604 N N . LYS A 1 76 ? 18.842 4.429 10.410 1.00 86.81 76 LYS A N 1
ATOM 605 C CA . LYS A 1 76 ? 17.566 5.105 10.167 1.00 86.81 76 LYS A CA 1
ATOM 606 C C . LYS A 1 76 ? 17.740 6.256 9.180 1.00 86.81 76 LYS A C 1
ATOM 608 O O . LYS A 1 76 ? 16.959 6.343 8.237 1.00 86.81 76 LYS A O 1
ATOM 613 N N . ASN A 1 77 ? 18.753 7.101 9.354 1.00 84.06 77 ASN A N 1
ATOM 614 C CA . ASN A 1 77 ? 19.021 8.208 8.437 1.00 84.06 77 ASN A CA 1
ATOM 615 C C . ASN A 1 77 ? 19.380 7.708 7.033 1.00 84.06 77 ASN A C 1
ATOM 617 O O . ASN A 1 77 ? 18.810 8.203 6.064 1.00 84.06 77 ASN A O 1
ATOM 621 N N . HIS A 1 78 ? 20.207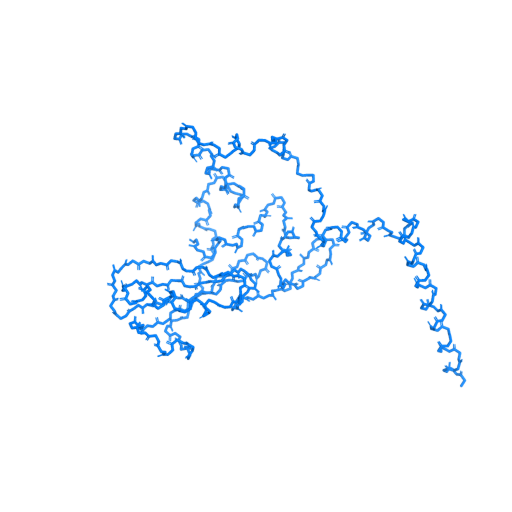 6.663 6.919 1.00 84.44 78 HIS A N 1
ATOM 622 C CA . HIS A 1 78 ? 20.504 6.035 5.628 1.00 84.44 78 HIS A CA 1
ATOM 623 C C . HIS A 1 78 ? 19.250 5.483 4.938 1.00 84.44 78 HIS A C 1
ATOM 625 O O . HIS A 1 78 ? 19.091 5.660 3.734 1.00 84.44 78 HIS A O 1
ATOM 631 N N . LEU A 1 79 ? 18.326 4.850 5.673 1.00 85.06 79 LEU A N 1
ATOM 632 C CA . LEU A 1 79 ? 17.060 4.378 5.098 1.00 85.06 79 LEU A CA 1
ATOM 633 C C . LEU A 1 79 ? 16.167 5.537 4.642 1.00 85.06 79 LEU A C 1
ATOM 635 O O . LEU A 1 79 ? 15.536 5.444 3.592 1.00 85.06 79 LEU A O 1
ATOM 639 N N . ILE A 1 80 ? 16.113 6.628 5.409 1.00 82.12 80 ILE A N 1
ATOM 640 C CA . ILE A 1 80 ? 15.336 7.820 5.045 1.00 82.12 80 ILE A CA 1
ATOM 641 C C . ILE A 1 80 ? 15.870 8.427 3.747 1.00 82.12 80 ILE A C 1
ATOM 643 O O . ILE A 1 80 ? 15.094 8.703 2.830 1.00 82.12 80 ILE A O 1
ATOM 647 N N . GLU A 1 81 ? 17.186 8.598 3.658 1.00 81.00 81 GLU A N 1
ATOM 648 C CA . GLU A 1 81 ? 17.843 9.111 2.462 1.00 81.00 81 GLU A CA 1
ATOM 649 C C . GLU A 1 81 ? 17.636 8.163 1.278 1.00 81.00 81 GLU A C 1
ATOM 651 O O . GLU A 1 81 ? 17.241 8.604 0.203 1.00 81.00 81 GLU A O 1
ATOM 656 N N . PHE A 1 82 ? 17.787 6.853 1.484 1.00 82.00 82 PHE A N 1
ATOM 657 C CA . PHE A 1 82 ? 17.592 5.859 0.434 1.00 82.00 82 PHE A CA 1
ATOM 658 C C . PHE A 1 82 ? 16.171 5.883 -0.140 1.00 82.00 82 PHE A C 1
ATOM 660 O O . PHE A 1 82 ? 16.000 5.939 -1.356 1.00 82.00 82 PHE A O 1
ATOM 667 N N . PHE A 1 83 ? 15.144 5.842 0.712 1.00 79.19 83 PHE A N 1
ATOM 668 C CA . PHE A 1 83 ? 13.751 5.732 0.270 1.00 79.19 83 PHE A CA 1
ATOM 669 C C . PHE A 1 83 ? 13.167 7.049 -0.241 1.00 79.19 83 PHE A C 1
ATOM 671 O O . PHE A 1 83 ? 12.419 7.048 -1.217 1.00 79.19 83 PHE A O 1
ATOM 678 N N . TRP A 1 84 ? 13.475 8.171 0.410 1.00 77.75 84 TRP A N 1
ATOM 679 C CA . TRP A 1 84 ? 12.838 9.453 0.101 1.00 77.75 84 TRP A CA 1
ATOM 680 C C . TRP A 1 84 ? 13.752 10.436 -0.619 1.00 77.75 84 TRP A C 1
ATOM 682 O O . TRP A 1 84 ? 13.258 11.458 -1.094 1.00 77.75 84 TRP A O 1
ATOM 692 N N . ASN A 1 85 ? 15.051 10.143 -0.723 1.00 76.25 85 ASN A N 1
ATOM 693 C CA . ASN A 1 85 ? 16.055 11.048 -1.276 1.00 76.25 85 ASN A CA 1
ATOM 694 C C . ASN A 1 85 ? 15.987 12.448 -0.636 1.00 76.25 85 ASN A C 1
ATOM 696 O O . ASN A 1 85 ? 16.046 13.483 -1.304 1.00 76.25 85 ASN A O 1
ATOM 700 N N . VAL A 1 86 ? 15.795 12.472 0.686 1.00 69.31 86 VAL A N 1
ATOM 701 C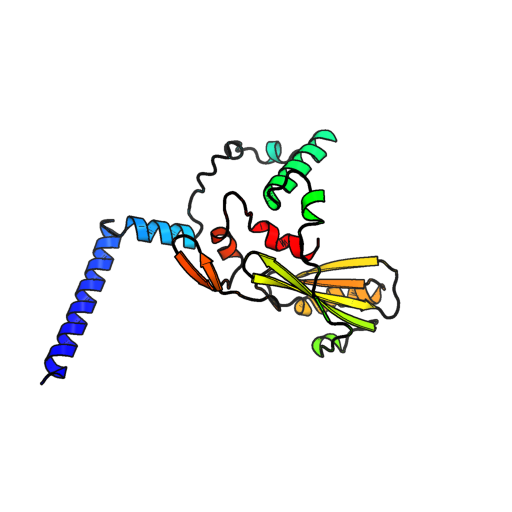 CA . VAL A 1 86 ? 15.794 13.689 1.500 1.00 69.31 86 VAL A CA 1
ATOM 702 C C . VAL A 1 86 ? 16.732 13.534 2.687 1.00 69.31 86 VAL A C 1
ATOM 704 O O . VAL A 1 86 ? 16.872 12.453 3.247 1.00 69.31 86 VAL A O 1
ATOM 707 N N . GLU A 1 87 ? 17.299 14.657 3.125 1.00 64.81 87 GLU A N 1
ATOM 708 C CA . GLU A 1 87 ? 18.171 14.721 4.305 1.00 64.81 87 GLU A CA 1
ATOM 709 C C . GLU A 1 87 ? 17.441 14.371 5.618 1.00 64.81 87 GLU A C 1
ATOM 711 O O . GLU A 1 87 ? 18.077 13.967 6.586 1.00 64.81 87 GLU A O 1
ATOM 716 N N . SER A 1 88 ? 16.113 14.547 5.694 1.00 66.25 88 SER A N 1
ATOM 717 C CA . SER A 1 88 ? 15.331 14.191 6.885 1.00 66.25 88 SER A CA 1
ATOM 718 C C . SER A 1 88 ? 13.856 13.906 6.585 1.00 66.25 88 SER A C 1
ATOM 720 O O . SER A 1 88 ? 13.253 14.504 5.691 1.00 66.25 88 SER A O 1
ATOM 722 N N . LEU A 1 89 ? 13.242 13.038 7.400 1.00 64.56 89 LEU A N 1
ATOM 723 C CA . LEU A 1 89 ? 11.816 12.675 7.320 1.00 64.56 89 LEU A CA 1
ATOM 724 C C . LEU A 1 89 ? 10.877 13.879 7.430 1.00 64.56 89 LEU A C 1
ATOM 726 O O . LEU A 1 89 ? 9.783 13.864 6.867 1.00 64.56 89 LEU A O 1
ATOM 730 N N . ASP A 1 90 ? 11.290 14.926 8.142 1.00 61.06 90 ASP A N 1
ATOM 731 C CA . ASP A 1 90 ? 10.468 16.122 8.306 1.00 61.06 90 ASP A CA 1
ATOM 732 C C . ASP A 1 90 ? 10.262 16.858 6.981 1.00 61.06 90 ASP A C 1
ATOM 734 O O . ASP A 1 90 ? 9.214 17.463 6.792 1.00 61.06 90 ASP A O 1
ATOM 738 N N . ARG A 1 91 ? 11.185 16.740 6.016 1.00 56.94 91 ARG A N 1
ATOM 739 C CA . ARG A 1 91 ? 10.977 17.273 4.659 1.00 56.94 91 ARG A CA 1
ATOM 740 C C . ARG A 1 91 ? 9.954 16.476 3.857 1.00 56.94 91 ARG A C 1
ATOM 742 O O . ARG A 1 91 ? 9.332 17.031 2.957 1.00 56.94 91 ARG A O 1
ATOM 749 N N . VAL A 1 92 ? 9.747 15.205 4.198 1.00 59.31 92 VAL A N 1
ATOM 750 C CA . VAL A 1 92 ? 8.743 14.368 3.539 1.00 59.31 92 VAL A CA 1
ATOM 751 C C . VAL A 1 92 ? 7.333 14.736 3.991 1.00 59.31 92 VAL A C 1
ATOM 753 O O . VAL A 1 92 ? 6.458 14.911 3.145 1.00 59.31 92 VAL A O 1
ATOM 756 N N . LYS A 1 93 ? 7.143 14.944 5.304 1.00 55.38 93 LYS A N 1
ATOM 757 C CA . LYS A 1 93 ? 5.841 15.236 5.939 1.00 55.38 93 LYS A CA 1
ATOM 758 C C . LYS A 1 93 ? 5.101 16.445 5.354 1.00 55.38 93 LYS A C 1
ATOM 760 O O . LYS A 1 93 ? 3.889 16.531 5.494 1.00 55.38 93 LYS A O 1
ATOM 765 N N . TYR A 1 94 ? 5.810 17.381 4.722 1.00 49.28 94 TYR A N 1
ATOM 766 C CA . TYR A 1 94 ? 5.229 18.617 4.180 1.00 49.28 94 TYR A CA 1
ATOM 767 C C . TYR A 1 94 ? 5.197 18.675 2.647 1.00 49.28 94 TYR A C 1
ATOM 769 O O . TYR A 1 94 ? 4.847 19.712 2.089 1.00 49.28 94 TYR A O 1
ATOM 777 N N . SER A 1 95 ? 5.579 17.593 1.962 1.00 54.53 95 SER A N 1
ATOM 778 C CA . SER A 1 95 ? 5.664 17.556 0.493 1.00 54.53 95 SER A CA 1
ATOM 779 C C . SER A 1 95 ? 4.515 16.805 -0.188 1.00 54.53 95 SER A C 1
ATOM 781 O O . SER A 1 95 ? 4.335 16.951 -1.395 1.00 54.53 95 SER A O 1
ATOM 783 N N . GLY A 1 96 ? 3.744 16.018 0.569 1.00 61.28 96 GLY A N 1
ATOM 784 C CA . GLY A 1 96 ? 2.649 15.202 0.050 1.00 61.28 96 GLY A CA 1
ATOM 785 C C . GLY A 1 96 ? 1.355 15.994 -0.131 1.00 61.28 96 GLY A C 1
ATOM 786 O O . GLY A 1 96 ? 1.019 16.872 0.667 1.00 61.28 96 GLY A O 1
ATOM 787 N N . GLN A 1 97 ? 0.611 15.674 -1.186 1.00 69.75 97 GLN A N 1
ATOM 788 C CA . GLN A 1 97 ? -0.755 16.153 -1.352 1.00 69.75 97 GLN A CA 1
ATOM 789 C C . GLN A 1 97 ? -1.656 15.412 -0.356 1.00 69.75 97 GLN A C 1
ATOM 791 O O . GLN A 1 97 ? -1.549 14.196 -0.211 1.00 69.75 97 GLN A O 1
ATOM 796 N N . LEU A 1 98 ? -2.538 16.134 0.344 1.00 82.06 98 LEU A N 1
ATOM 797 C CA . LEU A 1 98 ? -3.500 15.491 1.243 1.00 82.06 98 LEU A CA 1
ATOM 798 C C . LEU A 1 98 ? -4.383 14.506 0.458 1.00 82.06 98 LEU A C 1
ATOM 800 O O . LEU A 1 98 ? -4.760 14.818 -0.681 1.00 82.06 98 LEU A O 1
ATOM 804 N N . PRO A 1 99 ? -4.756 13.359 1.058 1.00 89.75 99 PRO A N 1
ATOM 805 C CA . PRO A 1 99 ? -5.653 12.415 0.411 1.00 89.75 99 PRO A CA 1
ATOM 806 C C . PRO A 1 99 ? -6.983 13.081 0.062 1.00 89.75 99 PRO A C 1
ATOM 808 O O . PRO A 1 99 ? -7.533 13.863 0.843 1.00 89.75 99 PRO A O 1
ATOM 811 N N . GLN A 1 100 ? -7.534 12.719 -1.093 1.00 94.69 100 GLN A N 1
ATOM 812 C CA . GLN A 1 100 ? -8.945 12.952 -1.378 1.00 94.69 100 GLN A CA 1
ATOM 813 C C . GLN A 1 100 ? -9.773 11.999 -0.520 1.00 94.69 100 GLN A C 1
ATOM 815 O O . GLN A 1 100 ? -9.462 10.808 -0.459 1.00 94.69 100 GLN A O 1
ATOM 820 N N . VAL A 1 101 ? -10.810 12.514 0.142 1.00 97.12 101 VAL A N 1
ATOM 821 C CA . VAL A 1 101 ? -11.642 11.730 1.062 1.00 97.12 101 VAL A CA 1
ATOM 822 C C . VAL A 1 101 ? -13.087 11.729 0.586 1.00 97.12 101 VAL A C 1
ATOM 824 O O . VAL A 1 101 ? -13.721 12.779 0.488 1.00 97.12 101 VAL A O 1
ATOM 827 N N . GLU A 1 102 ? -13.606 10.533 0.333 1.00 98.44 102 GLU A N 1
ATOM 828 C CA . GLU A 1 102 ? -15.025 10.268 0.120 1.00 98.44 102 GLU A CA 1
ATOM 829 C C . GLU A 1 102 ? -15.582 9.662 1.415 1.00 98.44 102 GLU A C 1
ATOM 831 O O . GLU A 1 102 ? -15.158 8.587 1.840 1.00 98.44 102 GLU A O 1
ATOM 836 N N . PHE A 1 103 ? -16.487 10.378 2.080 1.00 98.38 103 PHE A N 1
ATOM 837 C CA . PHE A 1 103 ? -17.028 9.968 3.377 1.00 98.38 103 PHE A CA 1
ATOM 838 C C . PHE A 1 103 ? -18.204 9.009 3.228 1.00 98.38 103 PHE A C 1
ATOM 840 O O . PHE A 1 103 ? -19.038 9.208 2.346 1.00 98.38 103 PHE A O 1
ATOM 847 N N . ASP A 1 104 ? -18.294 8.051 4.154 1.00 98.19 104 ASP A N 1
ATOM 848 C CA . ASP A 1 104 ? -19.434 7.135 4.311 1.00 98.19 104 ASP A CA 1
ATOM 849 C C . ASP A 1 104 ? -19.893 6.496 2.988 1.00 98.19 104 ASP A C 1
ATOM 851 O O . ASP A 1 104 ? -21.062 6.543 2.596 1.00 98.19 104 ASP A O 1
ATOM 855 N N . ILE A 1 105 ? -18.927 5.943 2.251 1.00 98.56 105 ILE A N 1
ATOM 856 C CA . ILE A 1 105 ? -19.199 5.249 0.998 1.00 98.56 105 ILE A CA 1
ATOM 857 C C . ILE A 1 105 ? -19.943 3.936 1.263 1.00 98.56 105 ILE A C 1
ATOM 859 O O . ILE A 1 105 ? -19.746 3.272 2.281 1.00 98.56 105 ILE A O 1
ATOM 863 N N . SER A 1 106 ? -20.762 3.523 0.298 1.00 97.19 106 SER A N 1
ATOM 864 C CA . SER A 1 106 ? -21.404 2.210 0.314 1.00 97.19 106 SER A CA 1
ATOM 865 C C . SER A 1 106 ? -20.618 1.231 -0.551 1.00 97.19 106 SER A C 1
ATOM 867 O O . SER A 1 106 ? -20.370 1.491 -1.730 1.00 97.19 106 SER A O 1
ATOM 869 N N . ASP A 1 107 ? -20.257 0.089 0.029 1.00 97.12 107 ASP A N 1
ATOM 870 C CA . ASP A 1 107 ? -19.672 -1.037 -0.687 1.00 97.12 107 ASP A CA 1
ATOM 871 C C . ASP A 1 107 ? -20.262 -2.346 -0.158 1.00 97.12 107 ASP A C 1
ATOM 873 O O . ASP A 1 107 ? -19.905 -2.822 0.921 1.00 97.12 107 ASP A O 1
ATOM 877 N N . SER A 1 108 ? -21.139 -2.944 -0.970 1.00 97.12 108 SER A N 1
ATOM 878 C CA . SER A 1 108 ? -21.899 -4.151 -0.618 1.00 97.12 108 SER A CA 1
ATOM 879 C C . SER A 1 108 ? -21.047 -5.355 -0.200 1.00 97.12 108 SER A C 1
ATOM 881 O O . SER A 1 108 ? -21.530 -6.283 0.447 1.00 97.12 108 SER A O 1
ATOM 883 N N . ARG A 1 109 ? -19.752 -5.357 -0.543 1.00 96.50 109 ARG A N 1
ATOM 884 C CA . ARG A 1 109 ? -18.815 -6.418 -0.148 1.00 96.50 109 ARG A CA 1
ATOM 885 C C . ARG A 1 109 ? -18.574 -6.453 1.366 1.00 96.50 109 ARG A C 1
ATOM 887 O O . ARG A 1 109 ? -18.118 -7.480 1.865 1.00 96.50 109 ARG A O 1
ATOM 894 N N . TYR A 1 110 ? -18.887 -5.363 2.069 1.00 97.00 110 TYR A N 1
ATOM 895 C CA . TYR A 1 110 ? -18.713 -5.190 3.511 1.00 97.00 110 TYR A CA 1
ATOM 896 C C . TYR A 1 110 ? -20.040 -5.198 4.288 1.00 97.00 110 TYR A C 1
ATOM 898 O O . TYR A 1 110 ? -20.021 -5.046 5.505 1.00 97.00 110 TYR A O 1
ATOM 906 N N . ASP A 1 111 ? -21.186 -5.422 3.634 1.00 95.69 111 ASP A N 1
ATOM 907 C CA . ASP A 1 111 ? -22.518 -5.353 4.270 1.00 95.69 111 ASP A CA 1
ATOM 908 C C . ASP A 1 111 ? -22.700 -6.339 5.434 1.00 95.69 111 ASP A C 1
ATOM 910 O O . ASP A 1 111 ? -23.539 -6.141 6.311 1.00 95.69 111 ASP A O 1
ATOM 914 N N . ASN A 1 112 ? -21.937 -7.434 5.443 1.00 96.00 112 ASN A N 1
ATOM 915 C CA . ASN A 1 112 ? -22.004 -8.452 6.487 1.00 96.00 112 ASN A CA 1
ATOM 916 C C . ASN A 1 112 ? -21.059 -8.182 7.672 1.00 96.00 112 ASN A C 1
ATOM 918 O O . ASN A 1 112 ? -21.026 -8.989 8.608 1.00 96.00 112 ASN A O 1
ATOM 922 N N . PHE A 1 113 ? -20.282 -7.097 7.634 1.00 97.75 113 PHE A N 1
ATOM 923 C CA . PHE A 1 113 ? -19.346 -6.772 8.701 1.00 97.75 113 PHE A CA 1
ATOM 924 C C . PHE A 1 113 ? -20.092 -6.414 9.985 1.00 97.75 113 PHE A C 1
ATOM 926 O O . PHE A 1 113 ? -21.085 -5.691 9.973 1.00 97.75 113 PHE A O 1
ATOM 933 N N . GLN A 1 114 ? -19.601 -6.927 11.110 1.00 98.12 114 GLN A N 1
ATOM 934 C CA . GLN A 1 114 ? -20.121 -6.575 12.431 1.00 98.12 114 GLN A CA 1
ATOM 935 C C . GLN A 1 114 ? -19.310 -5.428 13.021 1.00 98.12 114 GLN A C 1
ATOM 937 O O . GLN A 1 114 ? -18.099 -5.354 12.803 1.00 98.12 114 GLN A O 1
ATOM 942 N N . ASN A 1 115 ? -19.972 -4.576 13.809 1.00 98.25 115 ASN A N 1
ATOM 943 C CA . ASN A 1 115 ? -19.372 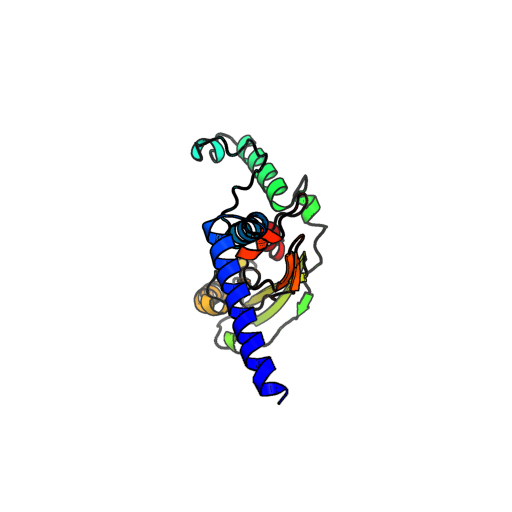-3.387 14.416 1.00 98.25 115 ASN A CA 1
ATOM 944 C C . ASN A 1 115 ? -18.735 -2.445 13.380 1.00 98.25 115 ASN A C 1
ATOM 946 O O . ASN A 1 115 ? -17.696 -1.854 13.648 1.00 98.25 115 ASN A O 1
ATOM 950 N N . LEU A 1 116 ? -19.327 -2.317 12.190 1.00 98.50 116 LEU A N 1
ATOM 951 C CA . LEU A 1 116 ? -18.897 -1.373 11.163 1.00 98.50 116 LEU A CA 1
ATOM 952 C C . LEU A 1 116 ? -19.916 -0.238 11.075 1.00 98.50 116 LEU A C 1
ATOM 954 O O . LEU A 1 116 ? -21.047 -0.446 10.656 1.00 98.50 116 LEU A O 1
ATOM 958 N N . LYS A 1 117 ? -19.502 0.972 11.451 1.00 98.31 117 LYS A N 1
ATOM 959 C CA . LYS A 1 117 ? -20.359 2.161 11.407 1.00 98.31 117 LYS A CA 1
ATOM 960 C C . LYS A 1 117 ? -20.389 2.809 10.036 1.00 98.31 117 LYS A C 1
ATOM 962 O O . LYS A 1 117 ? -21.436 3.282 9.615 1.00 98.31 117 LYS A O 1
ATOM 967 N N . ARG A 1 118 ? -19.214 2.940 9.421 1.00 98.31 118 ARG A N 1
ATOM 968 C CA . ARG A 1 118 ? -19.036 3.554 8.104 1.00 98.31 118 ARG A CA 1
ATOM 969 C C . ARG A 1 118 ? -17.692 3.197 7.495 1.00 98.31 118 ARG A C 1
ATOM 971 O O . ARG A 1 118 ? -16.764 2.801 8.209 1.00 98.31 118 ARG A O 1
ATOM 978 N N . ILE A 1 119 ? -17.581 3.441 6.197 1.00 98.75 119 ILE A N 1
ATOM 979 C CA . ILE A 1 119 ? -16.339 3.348 5.439 1.00 98.75 119 ILE A CA 1
ATOM 980 C C . ILE A 1 119 ? -16.046 4.720 4.836 1.00 98.75 119 ILE A C 1
ATOM 982 O O . ILE A 1 119 ? -16.835 5.230 4.049 1.00 98.75 119 ILE A O 1
ATOM 986 N N . ASP A 1 120 ? -14.901 5.305 5.175 1.00 98.62 120 ASP A N 1
ATOM 987 C CA . ASP A 1 120 ? -14.383 6.478 4.468 1.00 98.62 120 ASP A CA 1
ATOM 988 C C . ASP A 1 120 ? -13.327 5.992 3.456 1.00 98.62 120 ASP A C 1
ATOM 990 O O . ASP A 1 120 ? -12.439 5.217 3.811 1.00 98.62 120 ASP A O 1
ATOM 994 N N . LYS A 1 121 ? -13.406 6.409 2.190 1.00 98.31 121 LYS A N 1
ATOM 995 C CA . LYS A 1 121 ? -12.422 6.059 1.154 1.00 98.31 121 LYS A CA 1
ATOM 996 C C . LYS A 1 121 ? -11.421 7.190 0.985 1.00 98.31 121 LYS A C 1
ATOM 998 O O . LYS A 1 121 ? -11.799 8.336 0.751 1.00 98.31 121 LYS A O 1
ATOM 1003 N N . LEU A 1 122 ? -10.140 6.854 1.071 1.00 97.25 122 LEU A N 1
ATOM 1004 C CA . LEU A 1 122 ? -9.028 7.776 0.908 1.00 97.25 122 LEU A CA 1
ATOM 1005 C C . LEU A 1 122 ? -8.293 7.437 -0.389 1.00 97.25 122 LEU A C 1
ATOM 1007 O O . LEU A 1 122 ? -7.926 6.283 -0.608 1.00 97.25 122 LEU A O 1
ATOM 1011 N N . THR A 1 123 ? -8.064 8.443 -1.230 1.00 96.44 123 THR A N 1
ATOM 1012 C CA . THR A 1 123 ? -7.255 8.325 -2.450 1.00 96.44 123 THR A CA 1
ATOM 1013 C C . THR A 1 123 ? -6.048 9.247 -2.342 1.00 96.44 123 THR A C 1
ATOM 1015 O O . THR A 1 123 ? -6.204 10.468 -2.264 1.00 96.44 123 THR A O 1
ATOM 1018 N N . VAL A 1 124 ? -4.852 8.664 -2.318 1.00 93.75 124 VAL A N 1
ATOM 1019 C CA . VAL A 1 124 ? -3.570 9.381 -2.308 1.00 93.75 124 VAL A CA 1
ATOM 1020 C C . VAL A 1 124 ? -2.984 9.328 -3.710 1.00 93.75 124 VAL A C 1
ATOM 1022 O O . VAL A 1 124 ? -2.667 8.246 -4.197 1.00 93.75 124 VAL A O 1
ATOM 1025 N N . GLU A 1 125 ? -2.831 10.485 -4.348 1.00 93.00 125 GLU A N 1
ATOM 1026 C CA . GLU A 1 125 ? -2.107 10.612 -5.616 1.00 93.00 125 GLU A CA 1
ATOM 1027 C C . GLU A 1 125 ? -0.604 10.751 -5.341 1.00 93.00 125 GLU A C 1
ATOM 1029 O O . GLU A 1 125 ? -0.183 11.511 -4.466 1.00 93.00 125 GLU A O 1
ATOM 1034 N N . MET A 1 126 ? 0.205 10.004 -6.085 1.00 91.00 126 MET A N 1
ATOM 1035 C CA . MET A 1 126 ? 1.658 9.932 -5.943 1.00 91.00 126 MET A CA 1
ATOM 1036 C C . MET A 1 126 ? 2.350 10.247 -7.276 1.00 91.00 126 MET A C 1
ATOM 1038 O O . MET A 1 126 ? 1.724 10.592 -8.283 1.00 91.00 126 MET A O 1
ATOM 1042 N N . GLU A 1 127 ? 3.679 10.161 -7.293 1.00 90.50 127 GLU A N 1
ATOM 1043 C CA . GLU A 1 127 ? 4.467 10.357 -8.503 1.00 90.50 127 GLU A CA 1
ATOM 1044 C C . GLU A 1 127 ? 4.023 9.441 -9.650 1.00 90.50 127 GLU A C 1
ATOM 1046 O O . GLU A 1 127 ? 3.543 8.326 -9.451 1.00 90.50 127 GLU A O 1
ATOM 1051 N N . TYR A 1 128 ? 4.226 9.928 -10.877 1.00 92.69 128 TYR A N 1
ATOM 1052 C CA . TYR A 1 128 ? 3.861 9.232 -12.114 1.00 92.69 128 TYR A CA 1
ATOM 1053 C C . TYR A 1 128 ? 2.355 8.956 -12.269 1.00 92.69 128 TYR A C 1
ATOM 1055 O O . TYR A 1 128 ? 1.962 8.111 -13.068 1.00 92.69 128 TYR A O 1
ATOM 1063 N N . GLY A 1 129 ? 1.508 9.685 -11.531 1.00 93.38 129 GLY A N 1
ATOM 1064 C CA . GLY A 1 129 ? 0.055 9.520 -11.584 1.00 93.38 129 GLY A CA 1
ATOM 1065 C C . GLY A 1 129 ? -0.413 8.187 -11.005 1.00 93.38 129 GLY A C 1
ATOM 1066 O O . GLY A 1 129 ? -1.507 7.737 -11.332 1.00 93.38 129 GLY A O 1
ATOM 1067 N N . ILE A 1 130 ? 0.426 7.529 -10.201 1.00 95.44 130 ILE A N 1
ATOM 1068 C CA . ILE A 1 130 ? 0.061 6.323 -9.462 1.00 95.44 130 ILE A CA 1
ATOM 1069 C C . ILE A 1 130 ? -0.731 6.759 -8.240 1.00 95.44 130 ILE A C 1
ATOM 1071 O O . ILE A 1 130 ? -0.319 7.682 -7.540 1.00 95.44 130 ILE A O 1
ATOM 1075 N N . ASN A 1 131 ? -1.819 6.064 -7.940 1.00 95.75 131 ASN A N 1
ATOM 1076 C CA . ASN A 1 131 ? -2.584 6.309 -6.735 1.00 95.75 131 ASN A CA 1
ATOM 1077 C C . ASN A 1 131 ? -2.605 5.109 -5.792 1.00 95.75 131 ASN A C 1
ATOM 1079 O O . ASN A 1 131 ? -2.316 3.968 -6.161 1.00 95.75 131 ASN A O 1
ATOM 1083 N N . SER A 1 132 ? -2.934 5.405 -4.540 1.00 95.50 132 SER A N 1
ATOM 1084 C CA . SER A 1 132 ? -3.279 4.411 -3.539 1.00 95.50 132 SER A CA 1
ATOM 1085 C C . SER A 1 132 ? -4.674 4.694 -3.009 1.00 95.50 132 SER A C 1
ATOM 1087 O O . SER A 1 132 ? -4.965 5.797 -2.539 1.00 95.50 132 SER A O 1
ATOM 1089 N N . VAL A 1 133 ? -5.538 3.692 -3.104 1.00 96.94 133 VAL A N 1
ATOM 1090 C CA . VAL A 1 133 ? -6.902 3.701 -2.596 1.00 96.94 133 VAL A CA 1
ATOM 1091 C C . VAL A 1 133 ? -6.943 2.859 -1.329 1.00 96.94 133 VAL A C 1
ATOM 1093 O O . VAL A 1 133 ? -6.611 1.673 -1.328 1.00 96.94 133 VAL A O 1
ATOM 1096 N N . SER A 1 134 ? -7.394 3.475 -0.243 1.00 97.25 134 SER A N 1
ATOM 1097 C CA . SER A 1 134 ? -7.538 2.823 1.055 1.00 97.25 134 SER A CA 1
ATOM 1098 C C . SER A 1 134 ? -8.914 3.073 1.649 1.00 97.25 134 SER A C 1
ATOM 1100 O O . SER A 1 134 ? -9.540 4.103 1.392 1.00 97.25 134 SER A O 1
ATOM 1102 N N . TYR A 1 135 ? -9.407 2.108 2.421 1.00 98.25 135 TYR A N 1
ATOM 1103 C CA . TYR A 1 135 ? -10.672 2.217 3.146 1.00 98.25 135 TYR A CA 1
ATOM 1104 C C . TYR A 1 135 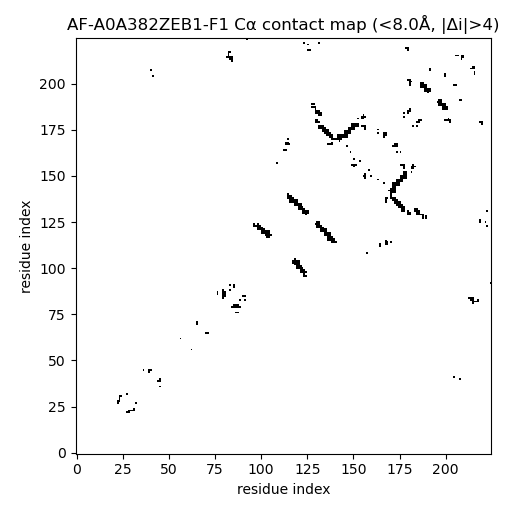? -10.379 2.359 4.633 1.00 98.25 135 TYR A C 1
ATOM 1106 O O . TYR A 1 135 ? -9.728 1.504 5.230 1.00 98.25 135 TYR A O 1
ATOM 1114 N N . LEU A 1 136 ? -10.878 3.431 5.238 1.00 98.44 136 LEU A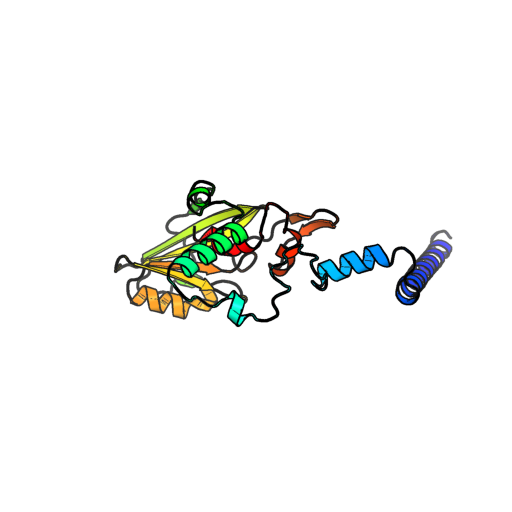 N 1
ATOM 1115 C CA . LEU A 1 136 ? -10.921 3.625 6.677 1.00 98.44 136 LEU A CA 1
ATOM 1116 C C . LEU A 1 136 ? -12.257 3.087 7.197 1.00 98.44 136 LEU A C 1
ATOM 1118 O O . LEU A 1 136 ? -13.290 3.751 7.122 1.00 98.44 136 LEU A O 1
ATOM 1122 N N . LEU A 1 137 ? -12.223 1.870 7.725 1.00 98.62 137 LEU A N 1
ATOM 1123 C CA . LEU A 1 137 ? -13.364 1.201 8.331 1.00 98.62 137 LEU A CA 1
ATOM 1124 C C . LEU A 1 137 ? -13.482 1.648 9.789 1.00 98.62 137 LEU A C 1
ATOM 1126 O O . LEU A 1 137 ? -12.631 1.334 10.630 1.00 98.62 137 LEU A O 1
ATOM 1130 N N . VAL A 1 138 ? -14.524 2.424 10.077 1.00 98.62 138 VAL A N 1
ATOM 1131 C CA . VAL A 1 138 ? -14.761 3.022 11.392 1.00 98.62 138 VAL A CA 1
ATOM 1132 C C . VAL A 1 138 ? -15.775 2.172 12.150 1.00 98.62 138 VAL A C 1
ATOM 1134 O O . VAL A 1 138 ? -16.873 1.963 11.629 1.00 98.62 138 VAL A O 1
ATOM 1137 N N . PRO A 1 139 ? -15.468 1.711 13.375 1.00 98.56 139 PRO A N 1
ATOM 1138 C CA . PRO A 1 139 ? -16.391 0.868 14.111 1.00 98.56 139 PRO A CA 1
ATOM 1139 C C . PRO A 1 139 ? -17.529 1.658 14.767 1.00 98.56 139 PRO A C 1
ATOM 1141 O O . PRO A 1 139 ? -17.429 2.877 14.957 1.00 98.56 139 PRO A O 1
ATOM 1144 N N . GLU A 1 140 ? -18.615 0.971 15.128 1.00 98.44 140 GLU A N 1
ATOM 1145 C CA . GLU A 1 140 ? -19.707 1.573 15.911 1.00 98.44 140 GLU A CA 1
ATOM 1146 C C . GLU A 1 140 ? -19.220 1.928 17.316 1.00 98.44 140 GLU A C 1
ATOM 1148 O O . GLU A 1 140 ? -19.354 3.076 17.754 1.00 98.44 140 GLU A O 1
ATOM 1153 N N . GLU A 1 141 ? -18.563 0.972 17.972 1.00 98.31 141 GLU A N 1
ATOM 1154 C CA . GLU A 1 141 ? -17.828 1.176 19.213 1.00 98.31 141 GLU A CA 1
ATOM 1155 C C . GLU A 1 141 ? -16.329 1.308 18.935 1.00 98.31 141 GLU A C 1
ATOM 1157 O O . GLU A 1 141 ? -15.702 0.407 18.386 1.00 98.31 141 GLU A O 1
ATOM 1162 N N . SER A 1 142 ? -15.715 2.423 19.348 1.00 97.56 142 SER A N 1
ATOM 1163 C CA . SER A 1 142 ? -14.289 2.677 19.109 1.00 97.56 142 SER A CA 1
ATOM 1164 C C . SER A 1 142 ? -13.465 2.673 20.393 1.00 97.56 142 SER A C 1
ATOM 1166 O O . SER A 1 142 ? -13.755 3.386 21.355 1.00 97.56 142 SER A O 1
ATOM 1168 N N . ASN A 1 143 ? -12.353 1.940 20.362 1.00 98.12 143 ASN A N 1
ATOM 1169 C CA . ASN A 1 143 ? -11.295 1.972 21.367 1.00 98.12 143 ASN A CA 1
ATOM 1170 C C . ASN A 1 143 ? -10.272 3.104 21.120 1.00 98.12 143 ASN A C 1
ATOM 1172 O O . ASN A 1 143 ? -9.291 3.210 21.859 1.00 98.12 143 ASN A O 1
ATOM 1176 N N . LYS A 1 144 ? -10.500 3.947 20.098 1.00 97.75 144 LYS A N 1
ATOM 1177 C CA . LYS A 1 144 ? -9.650 5.074 19.674 1.00 97.75 144 LYS A CA 1
ATOM 1178 C C . LYS A 1 144 ? -8.240 4.682 19.207 1.00 97.75 144 LYS A C 1
ATOM 1180 O O . LYS A 1 144 ? -7.339 5.519 19.228 1.00 97.75 144 LYS A O 1
ATOM 1185 N N . LYS A 1 145 ? -8.034 3.433 18.787 1.00 98.38 145 LYS A N 1
ATOM 1186 C CA . LYS A 1 145 ? -6.782 2.949 18.194 1.00 98.38 145 LYS A CA 1
ATOM 1187 C C . LYS A 1 145 ? -6.987 2.621 16.716 1.00 98.38 145 LYS A C 1
ATOM 1189 O O . LYS A 1 145 ? -8.054 2.157 16.319 1.00 98.38 145 LYS A O 1
ATOM 1194 N N . LEU A 1 146 ? -5.939 2.850 15.931 1.00 97.94 146 LEU A N 1
ATOM 1195 C CA . LEU A 1 146 ? -5.889 2.577 14.498 1.00 97.94 146 LEU A CA 1
ATOM 1196 C C . LEU A 1 146 ? -5.004 1.357 14.228 1.00 97.94 146 LEU A C 1
ATOM 1198 O O . LEU A 1 146 ? -3.905 1.260 14.775 1.00 97.94 146 LEU A O 1
ATOM 1202 N N . ILE A 1 147 ? -5.474 0.464 13.364 1.00 98.00 147 ILE A N 1
ATOM 1203 C CA . ILE A 1 147 ? -4.676 -0.596 12.746 1.00 98.00 147 ILE A CA 1
ATOM 1204 C C . ILE A 1 147 ? -4.505 -0.274 11.267 1.00 98.00 147 ILE A C 1
ATOM 1206 O O . ILE A 1 147 ? -5.470 0.066 10.585 1.00 98.00 147 ILE A O 1
ATOM 1210 N N . LEU A 1 148 ? -3.276 -0.415 10.776 1.00 96.81 148 LEU A N 1
ATOM 1211 C CA . LEU A 1 148 ? -2.970 -0.386 9.353 1.00 96.81 148 LEU A CA 1
ATOM 1212 C C . LEU A 1 148 ? -2.930 -1.827 8.848 1.00 96.81 148 LEU A C 1
ATOM 1214 O O . LEU A 1 148 ? -2.080 -2.609 9.273 1.00 96.81 148 LEU A O 1
ATOM 1218 N N . TYR A 1 149 ? -3.864 -2.182 7.973 1.00 96.62 149 TYR A N 1
ATOM 1219 C CA . TYR A 1 149 ? -3.901 -3.480 7.316 1.00 96.62 149 TYR A CA 1
ATOM 1220 C C . TYR A 1 149 ? -3.451 -3.324 5.865 1.00 96.62 149 TYR A C 1
ATOM 1222 O O . TYR A 1 149 ? -4.136 -2.703 5.055 1.00 96.62 149 TYR A O 1
ATOM 1230 N N . HIS A 1 150 ? -2.297 -3.899 5.539 1.00 94.44 150 HIS A N 1
ATOM 1231 C CA . HIS A 1 150 ? -1.746 -3.868 4.192 1.00 94.44 150 HIS A CA 1
ATOM 1232 C C . HIS A 1 150 ? -1.831 -5.263 3.571 1.00 94.44 150 HIS A C 1
ATOM 1234 O O . HIS A 1 150 ? -1.161 -6.194 4.016 1.00 94.44 150 HIS A O 1
ATOM 1240 N N . HIS A 1 151 ? -2.664 -5.415 2.547 1.00 94.38 151 HIS A N 1
ATOM 1241 C CA . HIS A 1 151 ? -2.834 -6.671 1.829 1.00 94.38 151 HIS A CA 1
ATOM 1242 C C . HIS A 1 151 ? -1.732 -6.873 0.777 1.00 94.38 151 HIS A C 1
ATOM 1244 O O . HIS A 1 151 ? -1.149 -5.907 0.273 1.00 94.38 151 HIS A O 1
ATOM 1250 N N . GLY A 1 152 ? -1.421 -8.142 0.507 1.00 88.88 152 GLY A N 1
ATOM 1251 C CA . GLY A 1 152 ? -0.336 -8.573 -0.376 1.00 88.88 152 GLY A CA 1
ATOM 1252 C C . GLY A 1 152 ? -0.730 -8.633 -1.855 1.00 88.88 152 GLY A C 1
ATOM 1253 O O . GLY A 1 152 ? -1.527 -7.830 -2.334 1.00 88.88 152 GLY A O 1
ATOM 1254 N N . HIS A 1 153 ? -0.117 -9.567 -2.592 1.00 88.75 153 HIS A N 1
ATOM 1255 C CA . HIS A 1 153 ? -0.184 -9.659 -4.062 1.00 88.75 153 HIS A CA 1
ATOM 1256 C C . HIS A 1 153 ? -1.511 -10.195 -4.602 1.00 88.75 153 HIS A C 1
ATOM 1258 O O . HIS A 1 153 ? -1.760 -10.080 -5.799 1.00 88.75 153 HIS A O 1
ATOM 1264 N N . ASP A 1 154 ? -2.356 -10.765 -3.744 1.00 88.75 154 ASP A N 1
ATOM 1265 C CA . ASP A 1 154 ? -3.501 -11.585 -4.160 1.00 88.75 154 ASP A CA 1
ATOM 1266 C C . ASP A 1 154 ? -4.696 -10.777 -4.692 1.00 88.75 154 ASP A C 1
ATOM 1268 O O . ASP A 1 154 ? -5.701 -11.351 -5.113 1.00 88.75 154 ASP A O 1
ATOM 1272 N N . GLY A 1 155 ? -4.593 -9.446 -4.721 1.00 92.00 155 GLY A N 1
ATOM 1273 C CA . GLY A 1 155 ? -5.619 -8.560 -5.255 1.00 92.00 155 GLY A CA 1
ATOM 1274 C C . GLY A 1 155 ? -6.084 -7.541 -4.225 1.00 92.00 155 GLY A C 1
ATOM 1275 O O . GLY A 1 155 ? -5.279 -6.891 -3.568 1.00 92.00 155 GLY A O 1
ATOM 1276 N N . ASP A 1 156 ? -7.397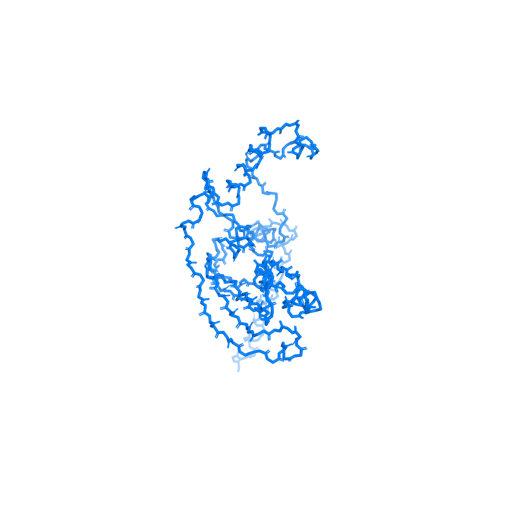 -7.362 -4.126 1.00 93.50 156 ASP A N 1
ATOM 1277 C CA . ASP A 1 156 ? -8.018 -6.382 -3.235 1.00 93.50 156 ASP A CA 1
ATOM 1278 C C . ASP A 1 156 ? -7.982 -6.851 -1.760 1.00 93.50 156 ASP A C 1
ATOM 1280 O O . ASP A 1 156 ? -8.135 -8.038 -1.461 1.00 93.50 156 ASP A O 1
ATOM 1284 N N . PHE A 1 157 ? -7.836 -5.914 -0.819 1.00 95.88 157 PHE A N 1
ATOM 1285 C CA . PHE A 1 157 ? -7.816 -6.172 0.622 1.00 95.88 157 PHE A CA 1
ATOM 1286 C C . PHE A 1 157 ? -9.115 -6.778 1.166 1.00 95.88 157 PHE A C 1
ATOM 1288 O O . PHE A 1 157 ? -9.105 -7.302 2.281 1.00 95.88 157 PHE A O 1
ATOM 1295 N N . ILE A 1 158 ? -10.206 -6.798 0.390 1.00 95.75 158 ILE A N 1
ATOM 1296 C CA . ILE A 1 158 ? -11.410 -7.587 0.709 1.00 95.75 158 ILE A CA 1
ATOM 1297 C C . ILE A 1 158 ? -11.105 -9.081 0.911 1.00 95.75 158 ILE A C 1
ATOM 1299 O O . ILE A 1 158 ? -11.789 -9.757 1.677 1.00 95.75 158 ILE A O 1
ATOM 1303 N N . LEU A 1 159 ? -10.055 -9.614 0.280 1.00 95.88 159 LEU A N 1
ATOM 1304 C CA . LEU A 1 159 ? -9.605 -10.989 0.517 1.00 95.88 159 LEU A CA 1
ATOM 1305 C C . LEU A 1 159 ? -9.104 -11.188 1.957 1.00 95.88 159 LEU A C 1
ATOM 1307 O O . LEU A 1 159 ? -9.184 -12.284 2.504 1.00 95.88 159 LEU A O 1
ATOM 1311 N N . GLY A 1 160 ? -8.657 -10.108 2.599 1.00 95.44 160 GLY A N 1
ATOM 1312 C CA . GLY A 1 160 ? -8.296 -10.033 4.010 1.00 95.44 160 GLY A CA 1
ATOM 1313 C C . GLY A 1 160 ? -9.458 -9.774 4.967 1.00 95.44 160 GLY A C 1
ATOM 1314 O O . GLY A 1 160 ? -9.206 -9.481 6.138 1.00 95.44 160 GLY A O 1
ATOM 1315 N N . LYS A 1 161 ? -10.716 -9.848 4.505 1.00 95.81 161 LYS A N 1
ATOM 1316 C CA . LYS A 1 161 ? -11.898 -9.432 5.278 1.00 95.81 161 LYS A CA 1
ATOM 1317 C C . LYS A 1 161 ? -11.981 -10.026 6.680 1.00 95.81 161 LYS A C 1
ATOM 1319 O O . LYS A 1 161 ? -12.329 -9.300 7.599 1.00 95.81 161 LYS A O 1
ATOM 1324 N N . ASP A 1 162 ? -11.602 -11.288 6.873 1.00 97.31 162 ASP A N 1
ATOM 1325 C CA . ASP A 1 162 ? -11.690 -11.938 8.187 1.00 97.31 162 ASP A CA 1
ATOM 1326 C C . ASP A 1 162 ? -10.713 -11.300 9.191 1.00 97.31 162 ASP A C 1
ATOM 1328 O O . ASP A 1 162 ? -11.024 -11.150 10.371 1.00 97.31 162 ASP A O 1
ATOM 1332 N N . THR A 1 163 ? -9.547 -10.844 8.714 1.00 97.81 163 THR A N 1
ATOM 1333 C CA . THR A 1 163 ? -8.578 -10.097 9.533 1.00 97.81 163 THR A CA 1
ATOM 1334 C C . THR A 1 163 ? -9.093 -8.695 9.850 1.00 97.81 163 THR A C 1
ATOM 1336 O O . THR A 1 163 ? -8.974 -8.235 10.985 1.00 97.81 163 THR A O 1
ATOM 1339 N N . ILE A 1 164 ? -9.696 -8.017 8.871 1.00 98.38 164 ILE A N 1
ATOM 1340 C CA . ILE A 1 164 ? -10.283 -6.686 9.072 1.00 98.38 164 ILE A CA 1
ATOM 1341 C C . ILE A 1 164 ? -11.437 -6.772 10.088 1.00 98.38 164 ILE A C 1
ATOM 1343 O O . ILE A 1 164 ? -11.455 -6.022 11.065 1.00 98.38 164 ILE A O 1
ATOM 1347 N N . GLN A 1 165 ? -12.340 -7.740 9.912 1.00 98.44 165 GLN A N 1
ATOM 1348 C CA . GLN A 1 165 ? -13.455 -8.036 10.813 1.00 98.44 165 GLN A CA 1
ATOM 1349 C C . GLN A 1 165 ? -12.968 -8.328 12.240 1.00 98.44 165 GLN A C 1
ATOM 1351 O O . GLN A 1 165 ? -13.488 -7.759 13.198 1.00 98.44 165 GLN A O 1
ATOM 1356 N N . PHE A 1 166 ? -11.915 -9.141 12.393 1.00 98.50 166 PHE A N 1
ATOM 1357 C CA . PHE A 1 166 ? -11.319 -9.456 13.696 1.00 98.50 166 PHE A CA 1
ATOM 1358 C C . PHE A 1 166 ? -10.912 -8.202 14.490 1.00 98.50 166 PHE A C 1
ATOM 1360 O O . PHE A 1 166 ? -11.088 -8.162 15.716 1.00 98.50 166 PHE A O 1
ATOM 1367 N N . PHE A 1 167 ? -10.354 -7.190 13.817 1.00 98.62 167 PHE A N 1
ATOM 1368 C CA . PHE A 1 167 ? -9.955 -5.934 14.455 1.00 98.62 167 PHE A CA 1
ATOM 1369 C C . PHE A 1 167 ? -11.144 -5.008 14.720 1.00 98.62 167 PHE A C 1
ATOM 1371 O O . PHE A 1 167 ? -11.204 -4.415 15.802 1.00 98.62 167 PHE A O 1
ATOM 1378 N N . LEU A 1 168 ? -12.108 -4.933 13.799 1.00 98.38 168 LEU A N 1
ATOM 1379 C CA . LEU A 1 168 ? -13.342 -4.168 14.002 1.00 98.38 168 LEU A CA 1
ATOM 1380 C C . LEU A 1 168 ? -14.123 -4.670 15.220 1.00 98.38 168 LEU A C 1
ATOM 1382 O O . LEU A 1 168 ? -14.479 -3.870 16.076 1.00 98.38 168 LEU A O 1
ATOM 1386 N N . GLU A 1 169 ? -14.282 -5.983 15.406 1.00 98.38 169 GLU A N 1
ATOM 1387 C CA . GLU A 1 169 ? -14.935 -6.570 16.598 1.00 98.38 169 GLU A CA 1
ATOM 1388 C C . GLU A 1 169 ? -14.214 -6.266 17.917 1.00 98.38 169 GLU A C 1
ATOM 1390 O O . GLU A 1 169 ? -14.775 -6.423 18.999 1.00 98.38 169 GLU A O 1
ATOM 1395 N N . ARG A 1 170 ? -12.953 -5.832 17.844 1.00 98.50 170 ARG A N 1
ATOM 1396 C CA . ARG A 1 170 ? -12.149 -5.389 18.994 1.00 98.50 170 ARG A CA 1
ATOM 1397 C C . ARG A 1 170 ? -12.113 -3.870 19.121 1.00 98.50 170 ARG A C 1
ATOM 1399 O O . ARG A 1 170 ? -11.261 -3.329 19.832 1.00 98.50 170 ARG A O 1
ATOM 1406 N N . ASN A 1 171 ? -13.049 -3.198 18.459 1.00 98.62 171 ASN A N 1
ATOM 1407 C CA . ASN A 1 171 ? -13.281 -1.762 18.494 1.00 98.62 171 ASN A CA 1
ATOM 1408 C C . ASN A 1 171 ? -12.136 -0.938 17.884 1.00 98.62 171 ASN A C 1
ATOM 1410 O O . ASN A 1 171 ? -12.015 0.254 18.171 1.00 98.62 171 ASN A O 1
ATOM 1414 N N . PHE A 1 172 ? -11.269 -1.543 17.065 1.00 98.81 172 PHE A N 1
ATOM 1415 C CA . PHE A 1 172 ? -10.245 -0.797 16.334 1.00 98.81 172 PHE A CA 1
ATOM 1416 C C . PHE A 1 172 ? -10.846 -0.135 15.100 1.00 98.81 172 PHE A C 1
ATOM 1418 O O . PHE A 1 172 ? -11.642 -0.740 14.390 1.00 98.81 172 PHE A O 1
ATOM 1425 N N . THR A 1 173 ? -10.393 1.078 14.799 1.00 98.75 173 THR A N 1
ATOM 1426 C CA . THR A 1 173 ? -10.500 1.613 13.440 1.00 98.75 173 THR A CA 1
ATOM 1427 C C . THR A 1 173 ? -9.458 0.914 12.572 1.00 98.75 173 THR A C 1
ATOM 1429 O O . THR A 1 173 ? -8.319 0.736 13.012 1.00 98.75 173 THR A O 1
ATOM 1432 N N . VAL A 1 174 ? -9.816 0.526 11.349 1.00 98.62 174 VAL A N 1
ATOM 1433 C CA . VAL A 1 174 ? -8.902 -0.172 10.432 1.00 98.62 174 VAL A CA 1
ATOM 1434 C C . VAL A 1 174 ? -8.732 0.645 9.158 1.00 98.62 174 VAL A C 1
ATOM 1436 O O . VAL A 1 174 ? -9.717 0.956 8.504 1.00 98.62 174 VAL A O 1
ATOM 1439 N N . LEU A 1 175 ? -7.495 0.980 8.793 1.00 98.19 175 LEU A N 1
ATOM 1440 C CA . LEU A 1 175 ? -7.161 1.494 7.465 1.00 98.19 175 LEU A CA 1
ATOM 1441 C C . LEU A 1 175 ? -6.641 0.330 6.621 1.00 98.19 175 LEU A C 1
ATOM 1443 O O . LEU A 1 175 ? -5.543 -0.169 6.870 1.00 98.19 175 LEU A O 1
ATOM 1447 N N . ALA A 1 176 ? -7.444 -0.121 5.664 1.00 97.75 176 ALA A N 1
ATOM 1448 C CA . ALA A 1 176 ? -7.115 -1.215 4.763 1.00 97.75 176 ALA A CA 1
ATOM 1449 C C . ALA A 1 176 ? -6.603 -0.680 3.420 1.00 97.75 176 ALA A C 1
ATOM 1451 O O . ALA A 1 176 ? -7.202 0.225 2.840 1.00 97.75 176 ALA A O 1
ATOM 1452 N N . MET A 1 177 ? -5.498 -1.240 2.931 1.00 96.31 177 MET A N 1
ATOM 1453 C CA . MET A 1 177 ? -4.873 -0.876 1.656 1.00 96.31 177 MET A CA 1
ATOM 1454 C C . MET A 1 177 ? -4.186 -2.081 1.008 1.00 96.31 177 MET A C 1
ATOM 1456 O O . MET A 1 177 ? -4.034 -3.134 1.627 1.00 96.31 177 MET A O 1
ATOM 1460 N N . THR A 1 178 ? -3.783 -1.933 -0.249 1.00 95.44 178 THR A N 1
ATOM 1461 C CA . THR A 1 178 ? -3.078 -2.956 -1.042 1.00 95.44 178 THR A CA 1
ATOM 1462 C C . THR A 1 178 ? -1.809 -2.376 -1.639 1.00 95.44 178 THR A C 1
ATOM 1464 O O . THR A 1 178 ? -1.631 -1.157 -1.662 1.00 95.44 178 THR A O 1
ATOM 1467 N N . MET A 1 179 ? -0.928 -3.247 -2.134 1.00 94.56 179 MET A N 1
ATOM 1468 C CA . MET A 1 179 ? 0.266 -2.798 -2.848 1.00 94.56 179 MET A CA 1
ATOM 1469 C C . MET A 1 179 ? -0.079 -1.937 -4.069 1.00 94.56 179 MET A C 1
ATOM 1471 O O . MET A 1 179 ? -1.144 -2.110 -4.671 1.00 94.56 179 MET A O 1
ATOM 1475 N N . PRO A 1 180 ? 0.837 -1.047 -4.485 1.00 95.25 180 PRO A N 1
ATOM 1476 C CA . PRO A 1 180 ? 0.647 -0.232 -5.676 1.00 95.25 180 PRO A CA 1
ATOM 1477 C C . PRO A 1 180 ? 0.277 -1.067 -6.909 1.00 95.25 180 PRO A C 1
ATOM 1479 O O . PRO A 1 180 ? 0.778 -2.182 -7.084 1.00 95.25 180 PRO A O 1
ATOM 1482 N N . LEU A 1 181 ? -0.567 -0.493 -7.773 1.00 96.06 181 LEU A N 1
ATOM 1483 C CA . LEU A 1 181 ? -1.070 -1.088 -9.025 1.00 96.06 181 LEU A CA 1
ATOM 1484 C C . LEU A 1 181 ? -1.962 -2.335 -8.871 1.00 96.06 181 LEU A C 1
ATOM 1486 O O . LEU A 1 181 ? -2.324 -2.957 -9.874 1.00 96.06 181 LEU A O 1
ATOM 1490 N N . ILE A 1 182 ? -2.301 -2.720 -7.637 1.00 95.19 182 ILE A N 1
ATOM 1491 C CA . ILE A 1 182 ? -3.144 -3.877 -7.318 1.00 95.19 182 ILE A CA 1
ATOM 1492 C C . ILE A 1 182 ? -4.501 -3.416 -6.767 1.00 95.19 182 ILE A C 1
ATOM 1494 O O . ILE A 1 182 ? -4.629 -2.352 -6.162 1.00 95.19 182 ILE A O 1
ATOM 1498 N N . GLY A 1 183 ? -5.532 -4.241 -6.965 1.00 94.25 183 GLY A N 1
ATOM 1499 C CA . GLY A 1 183 ? -6.847 -4.036 -6.367 1.00 94.25 183 GLY A CA 1
ATOM 1500 C C . GLY A 1 183 ? -7.537 -2.805 -6.944 1.00 94.25 183 GLY A C 1
ATOM 1501 O O . GLY A 1 183 ? -7.823 -2.754 -8.137 1.00 94.25 183 GLY A O 1
ATOM 1502 N N . MET A 1 184 ? -7.826 -1.830 -6.084 1.00 95.06 184 MET A N 1
ATOM 1503 C CA . MET A 1 184 ? -8.473 -0.573 -6.476 1.00 95.06 184 MET A CA 1
ATOM 1504 C C . MET A 1 184 ? -7.486 0.501 -6.947 1.00 95.06 184 MET A C 1
ATOM 1506 O O . MET A 1 184 ? -7.921 1.554 -7.416 1.00 95.06 184 MET A O 1
ATOM 1510 N N . ASN A 1 185 ? -6.182 0.253 -6.813 1.00 96.94 185 ASN A N 1
ATOM 1511 C CA . ASN A 1 185 ? -5.147 1.179 -7.253 1.00 96.94 185 ASN A CA 1
ATOM 1512 C C . ASN A 1 185 ? -5.103 1.223 -8.782 1.00 96.94 185 ASN A C 1
ATOM 1514 O O . ASN A 1 185 ? -5.310 0.213 -9.460 1.00 96.94 185 ASN A O 1
ATOM 1518 N N . ASN A 1 186 ? -4.842 2.402 -9.333 1.00 97.12 186 ASN A N 1
ATOM 1519 C CA . ASN A 1 186 ? -4.800 2.593 -10.772 1.00 97.12 186 ASN A CA 1
ATOM 1520 C C . ASN A 1 186 ? -3.548 1.966 -11.412 1.00 97.12 186 ASN A C 1
ATOM 1522 O O . ASN A 1 186 ? -2.577 1.610 -10.750 1.00 97.12 186 ASN A O 1
ATOM 1526 N N . GLN A 1 187 ? -3.592 1.846 -12.738 1.00 97.38 187 GLN A N 1
ATOM 1527 C CA . GLN A 1 187 ? -2.493 1.383 -13.586 1.00 97.38 187 GLN A CA 1
ATOM 1528 C C . GLN A 1 187 ? -2.244 2.453 -14.657 1.00 97.38 187 GLN A C 1
ATOM 1530 O O . GLN A 1 187 ? -2.903 2.432 -15.701 1.00 97.38 187 GLN A O 1
ATOM 1535 N N . PRO A 1 188 ? -1.423 3.481 -14.364 1.00 97.50 188 PRO A N 1
ATOM 1536 C CA . PRO A 1 188 ? -1.247 4.615 -15.262 1.00 97.50 188 PRO A CA 1
ATOM 1537 C C . PRO A 1 188 ? -0.308 4.288 -16.430 1.00 97.50 188 PRO A C 1
ATOM 1539 O O . PRO A 1 188 ? 0.574 3.432 -16.338 1.00 97.50 188 PRO A O 1
ATOM 1542 N N . ILE A 1 189 ? -0.466 5.041 -17.521 1.00 97.69 189 ILE A N 1
ATOM 1543 C CA . ILE A 1 189 ? 0.516 5.105 -18.607 1.00 97.69 189 ILE A CA 1
ATOM 1544 C C . ILE A 1 189 ? 1.530 6.191 -18.261 1.00 97.69 189 ILE A C 1
ATOM 1546 O O . ILE A 1 189 ? 1.151 7.322 -17.953 1.00 97.69 189 ILE A O 1
ATOM 1550 N N . VAL A 1 190 ? 2.811 5.844 -18.313 1.00 95.56 190 VAL A N 1
ATOM 1551 C CA . VAL A 1 190 ? 3.919 6.716 -17.919 1.00 95.56 190 VAL A CA 1
ATOM 1552 C C . VAL A 1 190 ? 4.992 6.727 -19.000 1.00 95.56 190 VAL A C 1
ATOM 1554 O O . VAL A 1 190 ? 5.222 5.717 -19.661 1.00 95.56 190 VAL A O 1
ATOM 1557 N N . GLU A 1 191 ? 5.676 7.856 -19.164 1.00 94.06 191 GLU A N 1
ATOM 1558 C CA . GLU A 1 191 ? 6.836 7.950 -20.054 1.00 94.06 191 GLU A CA 1
ATOM 1559 C C . GLU A 1 191 ? 8.080 7.388 -19.352 1.00 94.06 191 GLU A C 1
ATOM 1561 O O . GLU A 1 191 ? 8.528 7.921 -18.329 1.00 94.06 191 GLU A O 1
ATOM 1566 N N . ILE A 1 192 ? 8.649 6.319 -19.910 1.00 90.44 192 ILE A N 1
ATOM 1567 C CA . ILE A 1 192 ? 9.883 5.695 -19.433 1.00 90.44 192 ILE A CA 1
ATOM 1568 C C . ILE A 1 192 ? 11.050 6.169 -20.301 1.00 90.44 192 ILE A C 1
ATOM 1570 O O . ILE A 1 192 ? 11.045 6.014 -21.524 1.00 90.44 192 ILE A O 1
ATOM 1574 N N . ASP A 1 193 ? 12.084 6.713 -19.660 1.00 82.69 193 ASP A N 1
ATOM 1575 C CA . ASP A 1 193 ? 13.262 7.226 -20.361 1.00 82.69 193 ASP A CA 1
ATOM 1576 C C . ASP A 1 193 ? 13.947 6.112 -21.169 1.00 82.69 193 ASP A C 1
ATOM 1578 O O . ASP A 1 193 ? 14.264 5.048 -20.639 1.00 82.69 193 ASP A O 1
ATOM 1582 N N . GLY A 1 194 ? 14.123 6.335 -22.471 1.00 87.69 194 GLY A N 1
ATOM 1583 C CA . GLY A 1 194 ? 14.674 5.350 -23.407 1.00 87.69 194 GLY A CA 1
ATOM 1584 C C . GLY A 1 194 ? 13.712 4.248 -23.881 1.00 87.69 194 GLY A C 1
ATOM 1585 O O . GLY A 1 194 ? 14.081 3.500 -24.786 1.00 87.69 194 GLY A O 1
ATOM 1586 N N . PHE A 1 195 ? 12.492 4.158 -23.338 1.00 87.06 195 PHE A N 1
ATOM 1587 C CA . PHE A 1 195 ? 11.501 3.134 -23.712 1.00 87.06 195 PHE A CA 1
ATOM 1588 C C . PHE A 1 195 ? 10.174 3.712 -24.232 1.00 87.06 195 PHE A C 1
ATOM 1590 O O . PHE A 1 195 ? 9.432 2.991 -24.899 1.00 87.06 195 PHE A O 1
ATOM 1597 N N . GLY A 1 196 ? 9.905 4.998 -23.989 1.00 91.69 196 GLY A N 1
ATOM 1598 C CA . GLY A 1 196 ? 8.655 5.661 -24.362 1.00 91.69 196 GLY A CA 1
ATOM 1599 C C . GLY A 1 196 ? 7.512 5.348 -23.396 1.00 91.69 196 GLY A C 1
ATOM 1600 O O . GLY A 1 196 ? 7.734 4.915 -22.261 1.00 91.69 196 GLY A O 1
ATOM 1601 N N . GLU A 1 197 ? 6.279 5.554 -23.854 1.00 95.50 197 GLU A N 1
ATOM 1602 C CA . GLU A 1 197 ? 5.081 5.329 -23.048 1.00 95.50 197 GLU A CA 1
ATOM 1603 C C . GLU A 1 197 ? 4.895 3.844 -22.700 1.00 95.50 197 GLU A C 1
ATOM 1605 O O . GLU A 1 197 ? 4.880 2.963 -23.565 1.00 95.50 197 GLU A O 1
ATOM 1610 N N . MET A 1 198 ? 4.690 3.563 -21.415 1.00 94.12 198 MET A N 1
ATOM 1611 C CA . MET A 1 198 ? 4.442 2.227 -20.887 1.00 94.12 198 MET A CA 1
ATOM 1612 C C . MET A 1 198 ? 3.270 2.246 -19.911 1.00 94.12 198 MET A C 1
ATOM 1614 O O . MET A 1 198 ? 3.197 3.095 -19.028 1.00 94.12 198 MET A O 1
ATOM 1618 N N . ASN A 1 199 ? 2.377 1.263 -20.027 1.00 96.94 199 ASN A N 1
ATOM 1619 C CA . ASN A 1 199 ? 1.364 1.012 -19.008 1.00 96.94 199 ASN A CA 1
ATOM 1620 C C . ASN A 1 199 ? 1.979 0.258 -17.815 1.00 96.94 199 ASN A C 1
ATOM 1622 O O . ASN A 1 199 ? 2.550 -0.826 -17.994 1.00 96.94 199 ASN A O 1
ATOM 1626 N N . LEU A 1 200 ? 1.849 0.819 -16.613 1.00 96.44 200 LEU A N 1
ATOM 1627 C CA . LEU A 1 200 ? 2.300 0.200 -15.371 1.00 96.44 200 LEU A CA 1
ATOM 1628 C C . LEU A 1 200 ? 1.238 -0.770 -14.848 1.00 96.44 200 LEU A C 1
ATOM 1630 O O . LEU A 1 200 ? 0.271 -0.371 -14.207 1.00 96.44 200 LEU A O 1
ATOM 1634 N N . ILE A 1 201 ? 1.446 -2.059 -15.097 1.00 94.62 201 ILE A N 1
ATOM 1635 C CA . ILE A 1 201 ? 0.539 -3.155 -14.721 1.00 94.62 201 ILE A CA 1
ATOM 1636 C C . ILE A 1 201 ? 1.093 -4.039 -13.596 1.00 94.62 201 ILE A C 1
ATOM 1638 O O . ILE A 1 201 ? 0.386 -4.898 -13.076 1.00 94.62 201 ILE A O 1
ATOM 1642 N N . SER A 1 202 ? 2.366 -3.866 -13.240 1.00 92.56 202 SER A N 1
ATOM 1643 C CA . SER A 1 202 ? 3.044 -4.599 -12.174 1.00 92.56 202 SER A CA 1
ATOM 1644 C C . SER A 1 202 ? 4.056 -3.703 -11.476 1.00 92.56 202 SER A C 1
ATOM 1646 O O . SER A 1 202 ? 4.816 -2.987 -12.129 1.00 92.56 202 SER A O 1
ATOM 1648 N N . HIS A 1 203 ? 4.119 -3.778 -10.147 1.00 92.38 203 HIS A N 1
ATOM 1649 C CA . HIS A 1 203 ? 5.107 -3.022 -9.378 1.00 92.38 203 HIS A CA 1
ATOM 1650 C C . HIS A 1 203 ? 6.547 -3.506 -9.618 1.00 92.38 203 HIS A C 1
ATOM 1652 O O . HIS A 1 203 ? 7.482 -2.789 -9.291 1.00 92.38 203 HIS A O 1
ATOM 1658 N N . GLU A 1 204 ? 6.760 -4.652 -10.275 1.00 91.06 204 GLU A N 1
ATOM 1659 C CA . GLU A 1 204 ? 8.085 -5.040 -10.788 1.00 91.06 204 GLU A CA 1
ATOM 1660 C C . GLU A 1 204 ? 8.615 -4.045 -11.832 1.00 91.06 204 GLU A C 1
ATOM 1662 O O . GLU A 1 204 ? 9.822 -3.840 -11.958 1.00 91.06 204 GLU A O 1
ATOM 1667 N N . GLN A 1 205 ? 7.721 -3.377 -12.571 1.00 93.31 205 GLN A N 1
ATOM 1668 C CA . GLN A 1 205 ? 8.091 -2.360 -13.560 1.00 93.31 205 GLN A CA 1
ATOM 1669 C C . GLN A 1 205 ? 8.578 -1.065 -12.905 1.00 93.31 205 GLN A C 1
ATOM 1671 O O . GLN A 1 205 ? 9.177 -0.231 -13.578 1.00 93.31 205 GLN A O 1
ATOM 1676 N N . PHE A 1 206 ? 8.380 -0.893 -11.595 1.00 93.44 206 PHE A N 1
ATOM 1677 C CA . PHE A 1 206 ? 8.835 0.294 -10.884 1.00 93.44 206 PHE A CA 1
ATOM 1678 C C . PHE A 1 206 ? 10.347 0.490 -10.941 1.00 93.44 206 PHE A C 1
ATOM 1680 O O . PHE A 1 206 ? 10.783 1.637 -10.905 1.00 93.44 206 PHE A O 1
ATOM 1687 N N . ARG A 1 207 ? 11.147 -0.569 -11.143 1.00 90.00 207 ARG A N 1
ATOM 1688 C CA . ARG A 1 207 ? 12.595 -0.429 -11.391 1.00 90.00 207 ARG A CA 1
ATOM 1689 C C . ARG A 1 207 ? 12.920 0.498 -12.566 1.00 90.00 207 ARG A C 1
ATOM 1691 O O . ARG A 1 207 ? 13.964 1.131 -12.578 1.00 90.00 207 ARG A O 1
ATOM 1698 N N . LEU A 1 208 ? 12.018 0.603 -13.544 1.00 90.75 208 LEU A N 1
ATOM 1699 C CA . LEU A 1 208 ? 12.183 1.460 -14.721 1.00 90.75 208 LEU A CA 1
ATOM 1700 C C . LEU A 1 208 ? 11.940 2.944 -14.407 1.00 90.75 208 LEU A C 1
ATOM 1702 O O . LEU A 1 208 ? 12.274 3.810 -15.212 1.00 90.75 208 LEU A O 1
ATOM 1706 N N . LEU A 1 209 ? 11.342 3.240 -13.250 1.00 90.25 209 LEU A N 1
ATOM 1707 C CA . LEU A 1 209 ? 11.094 4.598 -12.768 1.00 90.25 209 LEU A CA 1
ATOM 1708 C C . LEU A 1 209 ? 12.262 5.146 -11.946 1.00 90.25 209 LEU A C 1
ATOM 1710 O O . LEU A 1 209 ? 12.275 6.344 -11.655 1.00 90.25 209 LEU A O 1
ATOM 1714 N N . GLU A 1 210 ? 13.209 4.290 -11.546 1.00 88.19 210 GLU A N 1
ATOM 1715 C CA . GLU A 1 210 ? 14.344 4.675 -10.712 1.00 88.19 210 GLU A CA 1
ATOM 1716 C C . GLU A 1 210 ? 15.217 5.709 -11.431 1.00 88.19 210 GLU A C 1
ATOM 1718 O O . GLU A 1 210 ? 15.627 5.540 -12.580 1.00 88.19 210 GLU A O 1
ATOM 1723 N N . LYS A 1 211 ? 15.478 6.824 -10.748 1.00 83.44 211 LYS A N 1
ATOM 1724 C CA . LYS A 1 211 ? 16.311 7.929 -11.239 1.00 83.44 211 LYS A CA 1
ATOM 1725 C C . LYS A 1 211 ? 17.158 8.446 -10.085 1.00 83.44 211 LYS A C 1
ATOM 1727 O O . LYS A 1 211 ? 16.773 8.298 -8.932 1.00 83.44 211 LYS A O 1
ATOM 1732 N N . ASN A 1 212 ? 18.216 9.206 -10.383 1.00 74.75 212 ASN A N 1
ATOM 1733 C CA . ASN A 1 212 ? 19.086 9.837 -9.370 1.00 74.75 212 ASN A CA 1
ATOM 1734 C C . ASN A 1 212 ? 18.343 10.635 -8.279 1.00 74.75 212 ASN A C 1
ATOM 1736 O O . ASN A 1 212 ? 18.940 10.975 -7.266 1.00 74.75 212 ASN A O 1
ATOM 1740 N N . LYS A 1 213 ? 17.075 11.007 -8.507 1.00 78.69 213 LYS A N 1
ATOM 1741 C CA . LYS A 1 213 ? 16.249 11.735 -7.539 1.00 78.69 213 LYS A CA 1
ATOM 1742 C C . LYS A 1 213 ? 14.962 11.026 -7.114 1.00 78.69 213 LYS A C 1
ATOM 1744 O O . LYS A 1 213 ? 14.176 11.629 -6.389 1.00 78.69 213 LYS A O 1
ATOM 1749 N N . PHE A 1 214 ? 14.721 9.802 -7.573 1.00 85.12 214 PHE A N 1
ATOM 1750 C CA . PHE A 1 214 ? 13.491 9.072 -7.292 1.00 85.12 214 PHE A CA 1
ATOM 1751 C C . PHE A 1 214 ? 13.786 7.597 -7.037 1.00 85.12 214 PHE A C 1
ATOM 1753 O O . PHE A 1 214 ? 14.232 6.890 -7.941 1.00 85.12 214 PHE A O 1
ATOM 1760 N N . ASN A 1 215 ? 13.479 7.148 -5.820 1.00 87.25 215 ASN A N 1
ATOM 1761 C CA . ASN A 1 215 ? 13.475 5.740 -5.459 1.00 87.25 215 ASN A CA 1
ATOM 1762 C C . ASN A 1 215 ? 12.033 5.202 -5.540 1.00 87.25 215 ASN A C 1
ATOM 1764 O O . ASN A 1 215 ? 11.167 5.684 -4.802 1.00 87.25 215 ASN A O 1
ATOM 1768 N N . PRO A 1 216 ? 11.752 4.193 -6.382 1.00 90.00 216 PRO A N 1
ATOM 1769 C CA . PRO A 1 216 ? 10.403 3.661 -6.538 1.00 90.00 216 PRO A CA 1
ATOM 1770 C C . PRO A 1 216 ? 9.830 2.999 -5.282 1.00 90.00 216 PRO A C 1
ATOM 1772 O O . PRO A 1 216 ? 8.612 2.913 -5.137 1.00 90.00 216 PRO A O 1
ATOM 1775 N N . MET A 1 217 ? 10.676 2.602 -4.329 1.00 87.94 217 MET A N 1
ATOM 1776 C CA . MET A 1 217 ? 10.225 2.101 -3.031 1.00 87.94 217 MET A CA 1
ATOM 1777 C C . MET A 1 217 ? 9.385 3.124 -2.255 1.00 87.94 217 MET A C 1
ATOM 1779 O O . MET A 1 217 ? 8.543 2.732 -1.445 1.00 87.94 217 MET A O 1
ATOM 1783 N N . LYS A 1 218 ? 9.543 4.424 -2.547 1.00 87.19 218 LYS A N 1
ATOM 1784 C CA . LYS A 1 218 ? 8.674 5.483 -2.023 1.00 87.19 218 LYS A CA 1
ATOM 1785 C C . LYS A 1 218 ? 7.192 5.170 -2.254 1.00 87.19 218 LYS A C 1
ATOM 1787 O O . LYS A 1 218 ? 6.390 5.383 -1.351 1.00 87.19 218 LYS A O 1
ATOM 1792 N N . LEU A 1 219 ? 6.834 4.610 -3.412 1.00 90.19 219 LEU A N 1
ATOM 1793 C CA . LEU A 1 219 ? 5.444 4.336 -3.803 1.00 90.19 219 LEU A CA 1
ATOM 1794 C C . LEU A 1 219 ? 4.739 3.321 -2.890 1.00 90.19 219 LEU A C 1
ATOM 1796 O O . LEU A 1 219 ? 3.515 3.314 -2.821 1.00 90.19 219 LEU A O 1
ATOM 1800 N N . PHE A 1 220 ? 5.490 2.484 -2.171 1.00 90.19 220 PHE A N 1
ATOM 1801 C CA . PHE A 1 220 ? 4.927 1.507 -1.235 1.00 90.19 220 PHE A CA 1
ATOM 1802 C C . PHE A 1 220 ? 4.627 2.100 0.143 1.00 90.19 220 PHE A C 1
ATOM 1804 O O . PHE A 1 220 ? 3.758 1.597 0.847 1.00 90.19 220 PHE A O 1
ATOM 1811 N N . ILE A 1 221 ? 5.356 3.143 0.550 1.00 85.62 221 ILE A N 1
ATOM 1812 C CA . ILE A 1 221 ? 5.290 3.681 1.918 1.00 85.62 221 ILE A CA 1
ATOM 1813 C C . ILE A 1 221 ? 4.545 5.021 1.961 1.00 85.62 221 ILE A C 1
ATOM 1815 O O . ILE A 1 221 ? 3.877 5.324 2.948 1.00 85.62 221 ILE A O 1
ATOM 1819 N N . HIS A 1 222 ? 4.609 5.801 0.880 1.00 84.06 222 HIS A N 1
ATOM 1820 C CA . HIS A 1 222 ? 3.972 7.113 0.764 1.00 84.06 222 HIS A CA 1
ATOM 1821 C C . HIS A 1 222 ? 2.470 7.130 1.121 1.00 84.06 222 HIS A C 1
ATOM 1823 O O . HIS A 1 222 ? 2.069 8.074 1.793 1.00 84.06 222 HIS A O 1
ATOM 1829 N N . PRO A 1 223 ? 1.644 6.108 0.806 1.00 82.75 223 PRO A N 1
ATOM 1830 C CA . PRO A 1 223 ? 0.219 6.130 1.158 1.00 82.75 223 PRO A CA 1
ATOM 1831 C C . PRO A 1 223 ? -0.105 6.202 2.658 1.00 82.75 223 PRO A C 1
ATOM 1833 O O . PRO A 1 223 ? -1.241 6.498 3.021 1.00 82.75 223 PRO A O 1
ATOM 1836 N N . ILE A 1 224 ? 0.853 5.872 3.528 1.00 77.56 224 ILE A N 1
ATOM 1837 C CA . ILE A 1 224 ? 0.673 5.818 4.989 1.00 77.56 224 ILE A CA 1
ATOM 1838 C C . ILE A 1 224 ? 1.145 7.119 5.667 1.00 77.56 224 ILE A C 1
ATOM 1840 O O . ILE A 1 224 ? 0.911 7.318 6.861 1.00 77.56 224 ILE A O 1
ATOM 1844 N N . GLN A 1 225 ? 1.844 7.981 4.930 1.00 65.19 225 GLN A N 1
ATOM 1845 C CA . GLN A 1 225 ? 2.586 9.117 5.468 1.00 65.19 225 GLN A CA 1
ATOM 1846 C C . GLN A 1 225 ? 1.755 10.399 5.521 1.00 65.19 225 GLN A C 1
ATOM 1848 O O . GLN A 1 225 ? 1.913 11.123 6.531 1.00 65.19 225 GLN A O 1
#

Mean predicted aligned error: 11.69 Å

Foldseek 3Di:
DVVVPVVVVVVVVVVVVVVVVVCCVPVVDPPNPVVVVVVCLVVVVDPPPPPPPVPVPPDVCVVPDDPDPVSVVVVVQVVCCQAQVDSDPVVVVPPFDFWDKDWFDDDPLCVPAAQFPGWIWTWGQDPQRKIWIKIWGAGVAAPPAEDEAEDEDPAACSVVVVVVSVVSVVRHTYIYTYFTLGHPIDFDWGQFVPPGTDTRNDLVCLSSVDDPRHDSSNRRCVVVD

Sequence (225 aa):
VRNRVLIPSLIALIAIVFIYGLLVGVYKIFPYEPLNLSFDVIKGETPIQNNNQFIIQNDLDSLIKINNESDVDEKKNHLIEFFWNVESLDRVKYSGQLPQVEFDISDSRYDNFQNLKRIDKLTVEMEYGINSVSYLLVPEESNKKLILYHHGHDGDFILGKDTIQFFLERNFTVLAMTMPLIGMNNQPIVEIDGFGEMNLISHEQFRLLEKNKFNPMKLFIHPIQ